Protein AF-A0A7W7K9R0-F1 (afdb_monomer)

Solvent-accessible surface area (backbone atoms only — not comparable to full-atom values): 17435 Å² total; per-residue (Å²): 141,88,86,81,88,84,86,86,89,85,79,92,81,89,81,87,86,89,85,85,85,87,91,75,95,70,84,78,70,80,79,71,82,72,74,70,72,74,70,55,55,67,60,41,43,61,71,28,71,73,33,41,71,48,38,36,52,35,26,52,54,46,36,50,56,47,31,63,76,71,42,55,74,66,33,31,50,34,40,52,53,21,49,50,55,52,41,56,63,68,22,45,100,80,39,52,64,55,45,46,36,57,42,28,60,33,48,36,55,40,40,52,54,48,40,37,44,61,72,58,70,62,83,71,82,72,64,72,71,59,92,66,83,74,53,72,48,45,49,52,18,43,58,44,44,44,68,78,28,96,43,88,64,34,64,63,55,54,54,24,47,54,59,63,67,56,66,79,59,70,67,64,55,74,74,54,87,70,68,98,66,54,67,85,57,67,50,60,69,55,49,59,71,67,69,54,54,44,69,62,33,54,52,52,44,66,73,53,53,42,66,51,42,43,32,54,75,44,33,68,69,50,93,70,52,74,68,56,40,45,40,51,43,53,32,52,19,32,52,22,50,59,36,79,54,43,49,68,53,52,61,43,44,38,22,38,52,71,25,88,83,48,6,70,60,39,49,48,47,27,53,52,41,32,72,43,93,52,91,45,8,65,29,15,45,53,47,47,53,46,54,49,20,62,75,72,72,40,88,97

Mean predicted aligned error: 17.53 Å

Structure (mmCIF, N/CA/C/O backbone):
data_AF-A0A7W7K9R0-F1
#
_entry.id   AF-A0A7W7K9R0-F1
#
loop_
_atom_site.group_PDB
_atom_site.id
_atom_site.type_symbol
_atom_site.label_atom_id
_atom_site.label_alt_id
_atom_site.label_comp_id
_atom_site.label_asym_id
_atom_site.label_entity_id
_atom_site.label_seq_id
_atom_site.pdbx_PDB_ins_code
_atom_site.Cartn_x
_atom_site.Cartn_y
_atom_site.Cartn_z
_atom_site.occupancy
_atom_site.B_iso_or_equiv
_atom_site.auth_seq_id
_atom_site.auth_comp_id
_atom_site.auth_asym_id
_atom_site.auth_atom_id
_atom_site.pdbx_PDB_model_num
ATOM 1 N N . MET A 1 1 ? -39.837 -12.116 -29.400 1.00 37.66 1 MET A N 1
ATOM 2 C CA . MET A 1 1 ? -40.206 -10.736 -29.015 1.00 37.66 1 MET A CA 1
ATOM 3 C C . MET A 1 1 ? -39.019 -9.825 -29.294 1.00 37.66 1 MET A C 1
ATOM 5 O O . MET A 1 1 ? -37.923 -10.128 -28.853 1.00 37.66 1 MET A O 1
ATOM 9 N N . ARG A 1 2 ? -39.221 -8.804 -30.137 1.00 36.25 2 ARG A N 1
ATOM 10 C CA . ARG A 1 2 ? -38.219 -7.841 -30.630 1.00 36.25 2 ARG A CA 1
ATOM 11 C C . ARG A 1 2 ? -38.465 -6.487 -29.960 1.00 36.25 2 ARG A C 1
ATOM 13 O O . ARG A 1 2 ? -39.608 -6.055 -30.005 1.00 36.25 2 ARG A O 1
ATOM 20 N N . LEU A 1 3 ? -37.425 -5.797 -29.491 1.00 35.81 3 LEU A N 1
ATOM 21 C CA . LEU A 1 3 ? -37.389 -4.344 -29.223 1.00 35.81 3 LEU A CA 1
ATOM 22 C C . LEU A 1 3 ? -35.926 -3.897 -29.433 1.00 35.81 3 LEU A C 1
ATOM 24 O O . LEU A 1 3 ? -35.047 -4.304 -28.688 1.00 35.81 3 LEU A O 1
ATOM 28 N N . ARG A 1 4 ? -35.560 -3.481 -30.652 1.00 42.03 4 ARG A N 1
ATOM 29 C CA . ARG A 1 4 ? -35.558 -2.115 -31.231 1.00 42.03 4 ARG A CA 1
ATOM 30 C C . ARG A 1 4 ? -34.371 -1.249 -30.7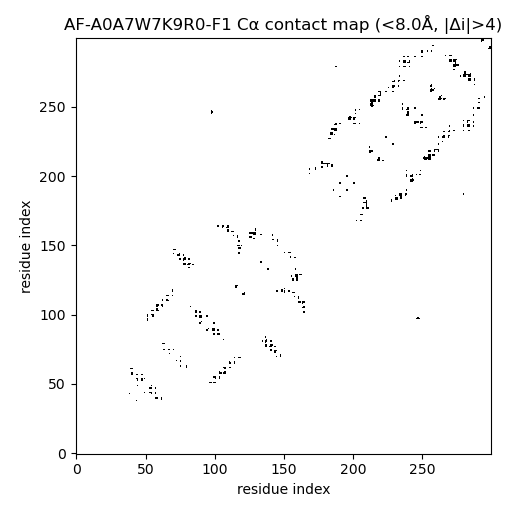78 1.00 42.03 4 ARG A C 1
ATOM 32 O O . ARG A 1 4 ? -34.353 -0.699 -29.688 1.00 42.03 4 ARG A O 1
ATOM 39 N N . ARG A 1 5 ? -33.420 -1.118 -31.713 1.00 50.00 5 ARG A N 1
ATOM 40 C CA . ARG A 1 5 ? -32.368 -0.097 -31.799 1.00 50.00 5 ARG A CA 1
ATOM 41 C C . ARG A 1 5 ? -33.001 1.283 -32.016 1.00 50.00 5 ARG A C 1
ATOM 43 O O . ARG A 1 5 ? -33.887 1.391 -32.863 1.00 50.00 5 ARG A O 1
ATOM 50 N N . TYR A 1 6 ? -32.486 2.311 -31.347 1.00 51.88 6 TYR A N 1
ATOM 51 C CA . TYR A 1 6 ? -32.643 3.704 -31.762 1.00 51.88 6 TYR A CA 1
ATOM 52 C C . TYR A 1 6 ? -31.269 4.267 -32.126 1.00 51.88 6 TYR A C 1
ATOM 54 O O . TYR A 1 6 ? -30.377 4.376 -31.291 1.00 51.88 6 TYR A O 1
ATOM 62 N N . VAL A 1 7 ? -31.123 4.558 -33.415 1.00 42.78 7 VAL A N 1
ATOM 63 C CA . VAL A 1 7 ? -30.092 5.408 -34.008 1.00 42.78 7 VAL A CA 1
ATOM 64 C C . VAL A 1 7 ? -30.739 6.781 -34.154 1.00 42.78 7 VAL A C 1
ATOM 66 O O . VAL A 1 7 ? -31.822 6.861 -34.731 1.00 42.78 7 VAL A O 1
ATOM 69 N N . SER A 1 8 ? -30.080 7.835 -33.681 1.00 50.19 8 SER A N 1
ATOM 70 C CA . SER A 1 8 ? -30.417 9.211 -34.049 1.00 50.19 8 SER A CA 1
ATOM 71 C C . SER A 1 8 ? -29.183 9.871 -34.651 1.00 50.19 8 SER A C 1
ATOM 73 O O . SER A 1 8 ? -28.233 10.209 -33.955 1.00 50.19 8 SER A O 1
ATOM 75 N N . LEU A 1 9 ? -29.230 9.998 -35.976 1.00 45.53 9 LEU A N 1
ATOM 76 C CA . LEU A 1 9 ? -28.433 10.891 -36.807 1.00 45.53 9 LEU A CA 1
ATOM 77 C C . LEU A 1 9 ? -29.278 12.144 -37.065 1.00 45.53 9 LEU A C 1
ATOM 79 O O . LEU A 1 9 ? -30.407 12.027 -37.534 1.00 45.53 9 LEU A O 1
ATOM 83 N N . LEU A 1 10 ? -28.720 13.316 -36.788 1.00 45.09 10 LEU A N 1
ATOM 84 C CA . LEU A 1 10 ? -29.145 14.649 -37.238 1.00 45.09 10 LEU A CA 1
ATOM 85 C C . LEU A 1 10 ? -27.927 15.544 -36.970 1.00 45.09 10 LEU A C 1
ATOM 87 O O . LEU A 1 10 ? -27.400 15.510 -35.868 1.00 45.09 10 LEU A O 1
ATOM 91 N N . GLY A 1 11 ? -27.363 16.329 -37.876 1.00 39.88 11 GLY A N 1
ATOM 92 C CA . GLY A 1 11 ? -27.728 16.759 -39.218 1.00 39.88 11 GLY A CA 1
ATOM 93 C C . GLY A 1 11 ? -26.924 18.046 -39.455 1.00 39.88 11 GLY A C 1
ATOM 94 O O . GLY A 1 11 ? -26.927 18.928 -38.603 1.00 39.88 11 GLY A O 1
ATOM 95 N N . LEU A 1 12 ? -26.173 18.110 -40.557 1.00 44.75 12 LEU A N 1
ATOM 96 C CA . LEU A 1 12 ? -25.363 19.259 -40.978 1.00 44.75 12 LEU A CA 1
ATOM 97 C C . LEU A 1 12 ? -26.193 20.544 -41.154 1.00 44.75 12 LEU A C 1
ATOM 99 O O . LEU A 1 12 ? -27.282 20.491 -41.721 1.00 44.75 12 LEU A O 1
ATOM 103 N N . ALA A 1 13 ? -25.590 21.699 -40.852 1.00 50.25 13 ALA A N 1
ATOM 104 C CA . ALA A 1 13 ? -25.874 22.954 -41.551 1.00 50.25 13 ALA A CA 1
ATOM 105 C C . ALA A 1 13 ? -24.621 23.853 -41.591 1.00 50.25 13 ALA A C 1
ATOM 107 O O . ALA A 1 13 ? -24.266 24.496 -40.607 1.00 50.25 13 ALA A O 1
ATOM 108 N N . LEU A 1 14 ? -23.956 23.884 -42.753 1.00 43.53 14 LEU A N 1
ATOM 109 C CA . LEU A 1 14 ? -23.092 24.987 -43.174 1.00 43.53 14 LEU A CA 1
ATOM 110 C C . LEU A 1 14 ? -23.983 26.128 -43.681 1.00 43.53 14 LEU A C 1
ATOM 112 O O . LEU A 1 14 ? -24.834 25.901 -44.540 1.00 43.53 14 LEU A O 1
ATOM 116 N N . ALA A 1 15 ? -23.713 27.355 -43.243 1.00 53.62 15 ALA A N 1
ATOM 117 C CA . ALA A 1 15 ? -24.097 28.564 -43.960 1.00 53.62 15 ALA A CA 1
ATOM 118 C C . ALA A 1 15 ? -22.900 29.520 -43.985 1.00 53.62 15 ALA A C 1
ATOM 120 O O . ALA A 1 15 ? -22.359 29.893 -42.946 1.00 53.62 15 ALA A O 1
ATOM 121 N N . ALA A 1 16 ? -22.481 29.873 -45.196 1.00 45.41 16 ALA A N 1
ATOM 122 C CA . ALA A 1 16 ? -21.496 30.899 -45.488 1.00 45.41 16 ALA A CA 1
ATOM 123 C C . ALA A 1 16 ? -22.217 32.209 -45.839 1.00 45.41 16 ALA A C 1
ATOM 125 O O . ALA A 1 16 ? -23.212 32.172 -46.557 1.00 45.41 16 ALA A O 1
ATOM 126 N N . CYS A 1 17 ? -21.680 33.351 -45.404 1.00 49.88 17 CYS A N 1
ATOM 127 C CA . CYS A 1 17 ? -21.749 34.619 -46.138 1.00 49.88 17 CYS A CA 1
ATOM 128 C C . CYS A 1 17 ? -20.728 35.600 -45.543 1.00 49.88 17 CYS A C 1
ATOM 130 O O . CYS A 1 17 ? -20.745 35.868 -44.345 1.00 49.88 17 CYS A O 1
ATOM 132 N N . GLY A 1 18 ? -19.802 36.077 -46.377 1.00 45.69 18 GLY A N 1
ATOM 133 C CA . GLY A 1 18 ? -18.724 36.989 -45.995 1.00 45.69 18 GLY A CA 1
ATOM 134 C C . GLY A 1 18 ? -19.063 38.472 -46.168 1.00 45.69 18 GLY A C 1
ATOM 135 O O . GLY A 1 18 ? -20.082 38.823 -46.759 1.00 45.69 18 GLY A O 1
ATOM 136 N N . GLY A 1 19 ? -18.142 39.328 -45.711 1.00 38.34 19 GLY A N 1
ATOM 137 C CA . GLY A 1 19 ? -18.058 40.735 -46.113 1.00 38.34 19 GLY A CA 1
ATOM 138 C C . GLY A 1 19 ? -17.337 41.649 -45.112 1.00 38.34 19 GLY A C 1
ATOM 139 O O . GLY A 1 19 ? -17.918 41.997 -44.095 1.00 38.34 19 GLY A O 1
ATOM 140 N N . GLY A 1 20 ? -16.122 42.105 -45.458 1.00 32.94 20 GLY A N 1
ATOM 141 C CA . GLY A 1 20 ? -15.586 43.417 -45.038 1.00 32.94 20 GLY A CA 1
ATOM 142 C C . GLY A 1 20 ? -14.539 43.468 -43.908 1.00 32.94 20 GLY A C 1
ATOM 143 O O . GLY A 1 20 ? -14.887 43.559 -42.739 1.00 32.94 20 GLY A O 1
ATOM 144 N N . SER A 1 21 ? -13.254 43.535 -44.279 1.00 43.47 21 SER A N 1
ATOM 145 C CA . SER A 1 21 ? -12.154 44.164 -43.501 1.00 43.47 21 SER A CA 1
ATOM 146 C C . SER A 1 21 ? -12.092 45.677 -43.827 1.00 43.47 21 SER A C 1
ATOM 148 O O . SER A 1 21 ? -12.695 46.038 -44.842 1.00 43.47 21 SER A O 1
ATOM 150 N N . PRO A 1 22 ? -11.352 46.572 -43.115 1.00 54.56 22 PRO A N 1
ATOM 151 C CA . PRO A 1 22 ? -10.198 46.309 -42.235 1.00 54.56 22 PRO A CA 1
ATOM 152 C C . PRO A 1 22 ? -10.119 47.147 -40.929 1.00 54.56 22 PRO A C 1
ATOM 154 O O . PRO A 1 22 ? -10.763 48.178 -40.777 1.00 54.56 22 PRO A O 1
ATOM 157 N N . GLY A 1 23 ? -9.193 46.765 -40.040 1.00 36.41 23 GLY A N 1
ATOM 158 C CA . GLY A 1 23 ? -8.501 47.729 -39.174 1.00 36.41 23 GLY A CA 1
ATOM 159 C C . GLY A 1 23 ? -8.729 47.585 -37.672 1.00 36.41 23 GLY A C 1
ATOM 160 O O . GLY A 1 23 ? -9.515 48.318 -37.091 1.00 36.41 23 GLY A O 1
ATOM 161 N N . ALA A 1 24 ? -7.944 46.719 -37.034 1.00 39.50 24 ALA A N 1
ATOM 162 C CA . ALA A 1 24 ? -7.348 46.989 -35.727 1.00 39.50 24 ALA A CA 1
ATOM 163 C C . ALA A 1 24 ? -6.258 45.943 -35.481 1.00 39.50 24 ALA A C 1
ATOM 165 O O . ALA A 1 24 ? -6.535 44.762 -35.280 1.00 39.50 24 ALA A O 1
ATOM 166 N N . THR A 1 25 ? -5.002 46.376 -35.523 1.00 42.47 25 THR A N 1
ATOM 167 C CA . THR A 1 25 ? -3.864 45.650 -34.959 1.00 42.47 25 THR A CA 1
ATOM 168 C C . THR A 1 25 ? -4.077 45.504 -33.454 1.00 42.47 25 THR A C 1
ATOM 170 O O . THR A 1 25 ? -3.681 46.370 -32.679 1.00 42.47 25 THR A O 1
ATOM 173 N N . ALA A 1 26 ? -4.728 44.419 -33.042 1.00 41.09 26 ALA A N 1
ATOM 174 C CA . ALA A 1 26 ? -4.624 43.910 -31.687 1.00 41.09 26 ALA A CA 1
ATOM 175 C C . ALA A 1 26 ? -3.458 42.921 -31.675 1.00 41.09 26 ALA A C 1
ATOM 177 O O . ALA A 1 26 ? -3.520 41.869 -32.310 1.00 41.09 26 ALA A O 1
ATOM 178 N N . SER A 1 27 ? -2.375 43.304 -30.999 1.00 42.12 27 SER A N 1
ATOM 179 C CA . SER A 1 27 ? -1.249 42.429 -30.686 1.00 42.12 27 SER A CA 1
ATOM 180 C C . SER A 1 27 ? -1.766 41.107 -30.121 1.00 42.12 27 SER A C 1
ATOM 182 O O . SER A 1 27 ? -2.242 41.052 -28.989 1.00 42.12 27 SER A O 1
ATOM 184 N N . GLN A 1 28 ? -1.660 40.040 -30.910 1.00 39.50 28 GLN A N 1
ATOM 185 C CA . GLN A 1 28 ? -1.725 38.682 -30.397 1.00 39.50 28 GLN A CA 1
ATOM 186 C C . GLN A 1 28 ? -0.475 38.475 -29.547 1.00 39.50 28 GLN A C 1
ATOM 188 O O . GLN A 1 28 ? 0.624 38.276 -30.061 1.00 39.50 28 GLN A O 1
ATOM 193 N N . ALA A 1 29 ? -0.642 38.572 -28.230 1.00 39.03 29 ALA A N 1
ATOM 194 C CA . ALA A 1 29 ? 0.271 37.907 -27.322 1.00 39.03 29 ALA A CA 1
ATOM 195 C C . ALA A 1 29 ? 0.201 36.403 -27.638 1.00 39.03 29 ALA A C 1
ATOM 197 O O . ALA A 1 29 ? -0.908 35.884 -27.804 1.00 39.03 29 ALA A O 1
ATOM 198 N N . PRO A 1 30 ? 1.335 35.694 -27.754 1.00 37.78 30 PRO A N 1
ATOM 199 C CA . PRO A 1 30 ? 1.293 34.248 -27.844 1.00 37.78 30 PRO A CA 1
ATOM 200 C C . PRO A 1 30 ? 0.649 33.740 -26.554 1.00 37.78 30 PRO A C 1
ATOM 202 O O . PRO A 1 30 ? 1.198 33.913 -25.465 1.00 37.78 30 PRO A O 1
ATOM 205 N N . VAL A 1 31 ? -0.534 33.136 -26.674 1.00 36.16 31 VAL A N 1
ATOM 206 C CA . VAL A 1 31 ? -1.006 32.197 -25.663 1.00 36.16 31 VAL A CA 1
ATOM 207 C C . VAL A 1 31 ? -0.029 31.042 -25.774 1.00 36.16 31 VAL A C 1
ATOM 209 O O . VAL A 1 31 ? -0.120 30.218 -26.678 1.00 36.16 31 VAL A O 1
ATOM 212 N N . ALA A 1 32 ? 1.001 31.084 -24.935 1.00 37.62 32 ALA A N 1
ATOM 213 C CA . ALA A 1 32 ? 1.790 29.912 -24.661 1.00 37.62 32 ALA A CA 1
ATOM 214 C C . ALA A 1 32 ? 0.789 28.855 -24.201 1.00 37.62 32 ALA A C 1
ATOM 216 O O . ALA A 1 32 ? 0.136 29.036 -23.169 1.00 37.62 32 ALA A O 1
ATOM 217 N N . ASP A 1 33 ? 0.653 27.792 -24.990 1.00 30.91 33 ASP A N 1
ATOM 218 C CA . ASP A 1 33 ? 0.249 26.495 -24.483 1.00 30.91 33 ASP A CA 1
ATOM 219 C C . ASP A 1 33 ? 1.211 26.185 -23.333 1.00 30.91 33 ASP A C 1
ATOM 221 O O . ASP A 1 33 ? 2.310 25.660 -23.514 1.00 30.91 33 ASP A O 1
ATOM 225 N N . GLN A 1 34 ? 0.840 26.609 -22.125 1.00 34.19 34 GLN A N 1
ATOM 226 C CA . GLN A 1 34 ? 1.347 25.994 -20.921 1.00 34.19 34 GLN A CA 1
ATOM 227 C C . GLN A 1 34 ? 0.722 24.612 -20.922 1.00 34.19 34 GLN A C 1
ATOM 229 O O . GLN A 1 34 ? -0.345 24.389 -20.354 1.00 34.19 34 GLN A O 1
ATOM 234 N N . GLU A 1 35 ? 1.396 23.706 -21.624 1.00 36.41 35 GLU A N 1
ATOM 235 C CA . GLU A 1 35 ? 1.367 22.284 -21.361 1.00 36.41 35 GLU A CA 1
ATOM 236 C C . GLU A 1 35 ? 1.639 22.154 -19.863 1.00 36.41 35 GLU A C 1
ATOM 238 O O . GLU A 1 35 ? 2.776 22.242 -19.396 1.00 36.41 35 GLU A O 1
ATOM 243 N N . GLN A 1 36 ? 0.553 22.144 -19.086 1.00 36.84 36 GLN A N 1
ATOM 244 C CA . GLN A 1 36 ? 0.585 21.988 -17.648 1.00 36.84 36 GLN A CA 1
ATOM 245 C C . GLN A 1 36 ? 1.254 20.648 -17.425 1.00 36.84 36 GLN A C 1
ATOM 247 O O . GLN A 1 36 ? 0.640 19.600 -17.628 1.00 36.84 36 GLN A O 1
ATOM 252 N N . ALA A 1 37 ? 2.544 20.706 -17.085 1.00 45.78 37 ALA A N 1
ATOM 253 C CA . ALA A 1 37 ? 3.312 19.547 -16.694 1.00 45.78 37 ALA A CA 1
ATOM 254 C C . ALA A 1 37 ? 2.462 18.818 -15.661 1.00 45.78 37 ALA A C 1
ATOM 256 O O . ALA A 1 37 ? 2.113 19.399 -14.628 1.00 45.78 37 ALA A O 1
ATOM 257 N N . ALA A 1 38 ? 2.040 17.600 -16.009 1.00 53.44 38 ALA A N 1
ATOM 258 C CA . ALA A 1 38 ? 1.209 16.796 -15.136 1.00 53.44 38 ALA A CA 1
ATOM 259 C C . ALA A 1 38 ? 1.849 16.810 -13.739 1.00 53.44 38 ALA A C 1
ATOM 261 O O . ALA A 1 38 ? 3.076 16.663 -13.650 1.00 53.44 38 ALA A O 1
ATOM 262 N N . PRO A 1 39 ? 1.068 17.069 -12.676 1.00 59.34 39 PRO A N 1
ATOM 263 C CA . PRO A 1 39 ? 1.620 17.163 -11.335 1.00 59.34 39 PRO A CA 1
ATOM 264 C C . PRO A 1 39 ? 2.437 15.906 -11.040 1.00 59.34 39 PRO A C 1
ATOM 266 O O . PRO A 1 39 ? 2.016 14.799 -11.380 1.00 59.34 39 PRO A O 1
ATOM 269 N N . ASP A 1 40 ? 3.611 16.088 -10.427 1.00 85.06 40 ASP A N 1
ATOM 270 C CA . ASP A 1 40 ? 4.419 14.964 -9.961 1.00 85.06 40 ASP A CA 1
ATOM 271 C C . ASP A 1 40 ? 3.534 14.052 -9.107 1.00 85.06 40 ASP A C 1
ATOM 273 O O . ASP A 1 40 ? 2.748 14.515 -8.276 1.00 85.06 40 ASP A O 1
ATOM 277 N N . TYR A 1 41 ? 3.647 12.748 -9.329 1.00 86.06 41 TYR A N 1
ATOM 278 C CA . TYR A 1 41 ? 2.856 11.737 -8.646 1.00 86.06 41 TYR A CA 1
ATOM 279 C C . TYR A 1 41 ? 2.897 11.900 -7.119 1.00 86.06 41 TYR A C 1
ATOM 281 O O . TYR A 1 41 ? 1.872 11.709 -6.470 1.00 86.06 41 TYR A O 1
ATOM 289 N N . ALA A 1 42 ? 4.032 12.327 -6.547 1.00 80.25 42 ALA A N 1
ATOM 290 C CA . ALA A 1 42 ? 4.131 12.636 -5.119 1.00 80.25 42 ALA A CA 1
ATOM 291 C C . ALA A 1 42 ? 3.159 13.754 -4.697 1.00 80.25 42 ALA A C 1
ATOM 293 O O . ALA A 1 42 ? 2.383 13.569 -3.766 1.00 80.25 42 ALA A O 1
ATOM 294 N N . ALA A 1 43 ? 3.120 14.862 -5.440 1.00 85.38 43 ALA A N 1
ATOM 295 C CA . ALA A 1 43 ? 2.206 15.970 -5.173 1.00 85.38 43 ALA A CA 1
ATOM 296 C C . ALA A 1 43 ? 0.733 15.577 -5.386 1.00 85.38 43 ALA A C 1
ATOM 298 O O . ALA A 1 43 ? -0.128 15.978 -4.605 1.00 85.38 43 ALA A O 1
ATOM 299 N N . CYS A 1 44 ? 0.439 14.769 -6.412 1.00 89.94 44 CYS A N 1
ATOM 300 C CA . CYS A 1 44 ? -0.909 14.238 -6.642 1.00 89.94 44 CYS A CA 1
ATOM 301 C C . CYS A 1 44 ? -1.360 13.354 -5.472 1.00 89.94 44 CYS A C 1
ATOM 303 O O . CYS A 1 44 ? -2.459 13.519 -4.945 1.00 89.94 44 CYS A O 1
ATOM 305 N N . ARG A 1 45 ? -0.485 12.451 -5.021 1.00 85.38 45 ARG A N 1
ATOM 306 C CA . ARG A 1 45 ? -0.741 11.549 -3.898 1.00 85.38 45 ARG A CA 1
ATOM 307 C C . ARG A 1 45 ? -0.938 12.309 -2.585 1.00 85.38 45 ARG A C 1
ATOM 309 O O . ARG A 1 45 ? -1.855 11.982 -1.838 1.00 85.38 45 ARG A O 1
ATOM 316 N N . ASP A 1 46 ? -0.129 13.333 -2.324 1.00 79.25 46 ASP A N 1
ATOM 317 C CA . ASP A 1 46 ? -0.265 14.168 -1.127 1.00 79.25 46 ASP A CA 1
ATOM 318 C C . ASP A 1 46 ? -1.599 14.937 -1.144 1.00 79.25 46 ASP A C 1
ATOM 320 O O . ASP A 1 46 ? -2.303 14.991 -0.134 1.00 79.25 46 ASP A O 1
ATOM 324 N N . ALA A 1 47 ? -2.001 15.460 -2.308 1.00 79.94 47 ALA A N 1
ATOM 325 C CA . ALA A 1 47 ? -3.292 16.123 -2.495 1.00 79.94 47 ALA A CA 1
ATOM 326 C C . ALA A 1 47 ? -4.491 15.162 -2.393 1.00 79.94 47 ALA A C 1
ATOM 328 O O . ALA A 1 47 ? -5.570 15.579 -1.975 1.00 79.94 47 ALA A O 1
ATOM 329 N N . ALA A 1 48 ? -4.311 13.882 -2.738 1.00 79.00 48 ALA A N 1
ATOM 330 C CA . ALA A 1 48 ? -5.344 12.855 -2.611 1.00 79.00 48 ALA A CA 1
ATOM 331 C C . ALA A 1 48 ? -5.715 12.551 -1.148 1.00 79.00 48 ALA A C 1
ATOM 333 O O . ALA A 1 48 ? -6.767 11.968 -0.903 1.00 79.00 48 ALA A O 1
ATOM 334 N N . GLY A 1 49 ? -4.879 12.933 -0.172 1.00 72.75 49 GLY A N 1
ATOM 335 C CA . GLY A 1 49 ? -5.253 12.964 1.247 1.00 72.75 49 GLY A CA 1
ATOM 336 C C . GLY A 1 49 ? -5.659 11.618 1.861 1.00 72.75 49 GLY A C 1
ATOM 337 O O . GLY A 1 49 ? -6.333 11.605 2.887 1.00 72.75 49 GLY A O 1
ATOM 338 N N . GLY A 1 50 ? -5.273 10.496 1.249 1.00 69.75 50 GLY A N 1
ATOM 339 C CA . GLY A 1 50 ? -5.667 9.152 1.688 1.00 69.75 50 GLY A CA 1
ATOM 340 C C . GLY A 1 50 ? -6.896 8.577 0.985 1.00 69.75 50 GLY A C 1
ATOM 341 O O . GLY A 1 50 ? -7.188 7.405 1.191 1.00 69.75 50 GLY A O 1
ATOM 342 N N . THR A 1 51 ? -7.595 9.346 0.142 1.00 78.50 51 THR A N 1
ATOM 343 C CA . THR A 1 51 ? -8.792 8.867 -0.561 1.00 78.50 51 THR A CA 1
ATOM 344 C C . THR A 1 51 ? -8.418 7.832 -1.633 1.00 78.50 51 THR A C 1
ATOM 346 O O . THR A 1 51 ? -7.739 8.187 -2.605 1.00 78.50 51 THR A O 1
ATOM 349 N N . PRO A 1 52 ? -8.892 6.573 -1.540 1.00 78.00 52 PRO A N 1
ATOM 350 C CA . PRO A 1 52 ? -8.417 5.498 -2.412 1.00 78.00 52 PRO A CA 1
ATOM 351 C C . PRO A 1 52 ? -8.647 5.730 -3.907 1.00 78.00 52 PRO A C 1
ATOM 353 O O . PRO A 1 52 ? -7.746 5.526 -4.717 1.00 78.00 52 PRO A O 1
ATOM 356 N N . SER A 1 53 ? -9.828 6.219 -4.286 1.00 82.25 53 SER A N 1
ATOM 357 C CA . SER A 1 53 ? -10.157 6.507 -5.688 1.00 82.25 53 SER A CA 1
ATOM 358 C C . SER A 1 53 ? -9.282 7.614 -6.285 1.00 82.25 53 SER A C 1
ATOM 360 O O . SER A 1 53 ? -8.881 7.522 -7.444 1.00 82.25 53 SER A O 1
ATOM 362 N N . ALA A 1 54 ? -8.937 8.632 -5.492 1.00 82.19 54 ALA A N 1
ATOM 363 C CA . ALA A 1 54 ? -8.037 9.701 -5.914 1.00 82.19 54 ALA A CA 1
ATOM 364 C C . ALA A 1 54 ? -6.590 9.199 -6.048 1.00 82.19 54 ALA A C 1
ATOM 366 O O . ALA A 1 54 ? -5.909 9.546 -7.010 1.00 82.19 54 ALA A O 1
ATOM 367 N N . MET A 1 55 ? -6.135 8.331 -5.139 1.00 83.94 55 MET A N 1
ATOM 368 C CA . MET A 1 55 ? -4.810 7.707 -5.222 1.00 83.94 55 MET A CA 1
ATOM 369 C C . MET A 1 55 ? -4.664 6.806 -6.453 1.00 83.94 55 MET A C 1
ATOM 371 O O . MET A 1 55 ? -3.655 6.893 -7.154 1.00 83.94 55 MET A O 1
ATOM 375 N N . ILE A 1 56 ? -5.682 5.995 -6.758 1.00 88.75 56 ILE A N 1
ATOM 376 C CA . ILE A 1 56 ? -5.713 5.163 -7.970 1.00 88.75 56 ILE A CA 1
ATOM 377 C C . ILE A 1 56 ? -5.672 6.052 -9.220 1.00 88.75 56 ILE A C 1
ATOM 379 O O . ILE A 1 56 ? -4.848 5.822 -10.099 1.00 88.75 56 ILE A O 1
ATOM 383 N N . ALA A 1 57 ? -6.452 7.138 -9.260 1.00 92.12 57 ALA A N 1
ATOM 384 C CA . ALA A 1 57 ? -6.422 8.081 -10.379 1.00 92.12 57 ALA A CA 1
ATOM 385 C C . ALA A 1 57 ? -5.044 8.752 -10.564 1.00 92.12 57 ALA A C 1
ATOM 387 O O . ALA A 1 57 ? -4.577 8.904 -11.695 1.00 92.12 57 ALA A O 1
ATOM 388 N N . CYS A 1 58 ? -4.364 9.121 -9.471 1.00 92.94 58 CYS A N 1
ATOM 389 C CA . CYS A 1 58 ? -2.992 9.635 -9.523 1.00 92.94 58 CYS A CA 1
ATOM 390 C C . CYS A 1 58 ? -2.011 8.600 -10.092 1.00 92.94 58 CYS A C 1
ATOM 392 O O . CYS A 1 58 ? -1.139 8.945 -10.892 1.00 92.94 58 CYS A O 1
ATOM 394 N N . ALA A 1 59 ? -2.145 7.336 -9.685 1.00 94.25 59 ALA A N 1
ATOM 395 C CA . ALA A 1 59 ? -1.310 6.252 -10.184 1.00 94.25 59 ALA A CA 1
ATOM 396 C C . ALA A 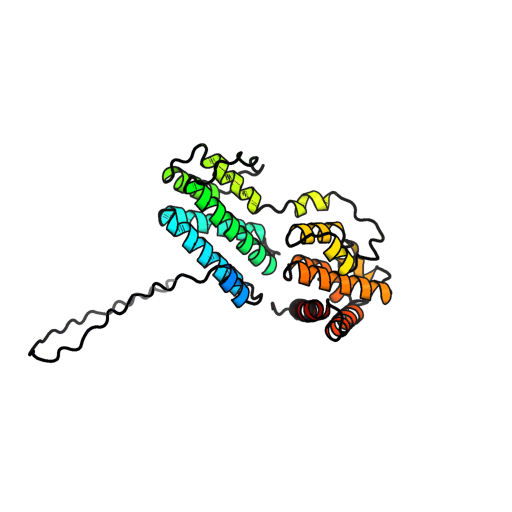1 59 ? -1.546 5.993 -11.678 1.00 94.25 59 ALA A C 1
ATOM 398 O O . ALA A 1 59 ? -0.580 5.910 -12.434 1.00 94.25 59 ALA A O 1
ATOM 399 N N . ASP A 1 60 ? -2.803 5.941 -12.117 1.00 94.62 60 ASP A N 1
ATOM 400 C CA . ASP A 1 60 ? -3.170 5.733 -13.520 1.00 94.62 60 ASP A CA 1
ATOM 401 C C . ASP A 1 60 ? -2.626 6.847 -14.421 1.00 94.62 60 ASP A C 1
ATOM 403 O O . ASP A 1 60 ? -2.053 6.573 -15.480 1.00 94.62 60 ASP A O 1
ATOM 407 N N . ALA A 1 61 ? -2.739 8.105 -13.979 1.00 94.50 61 ALA A N 1
ATOM 408 C CA . ALA A 1 61 ? -2.189 9.254 -14.692 1.00 94.50 61 ALA A CA 1
ATOM 409 C C . ALA A 1 61 ? -0.661 9.160 -14.835 1.00 94.50 61 ALA A C 1
ATOM 411 O O . ALA A 1 61 ? -0.121 9.384 -15.921 1.00 94.50 61 ALA A O 1
ATOM 412 N N . GLU A 1 62 ? 0.043 8.777 -13.767 1.00 94.81 62 GLU A N 1
ATOM 413 C CA . GLU A 1 62 ? 1.496 8.608 -13.796 1.00 94.81 62 GLU A CA 1
ATOM 414 C C . GLU A 1 62 ? 1.924 7.423 -14.674 1.00 94.81 62 GLU A C 1
ATOM 416 O O . GLU A 1 62 ? 2.866 7.544 -15.457 1.00 94.81 62 GLU A O 1
ATOM 421 N N . ILE A 1 63 ? 1.220 6.290 -14.603 1.00 95.62 63 ILE A N 1
ATOM 422 C CA . ILE A 1 63 ? 1.472 5.119 -15.454 1.00 95.62 63 ILE A CA 1
ATOM 423 C C . ILE A 1 63 ? 1.284 5.484 -16.929 1.00 95.62 63 ILE A C 1
ATOM 425 O O . ILE A 1 63 ? 2.126 5.133 -17.758 1.00 95.62 63 ILE A O 1
ATOM 429 N N . ALA A 1 64 ? 0.212 6.211 -17.263 1.00 93.25 64 ALA A N 1
ATOM 430 C CA . ALA A 1 64 ? -0.044 6.687 -18.618 1.00 93.25 64 ALA A CA 1
ATOM 431 C C . ALA A 1 64 ? 1.064 7.630 -19.109 1.00 93.25 64 ALA A C 1
ATOM 433 O O . ALA A 1 64 ? 1.588 7.433 -20.206 1.00 93.25 64 ALA A O 1
ATOM 434 N N . ARG A 1 65 ? 1.464 8.605 -18.283 1.00 93.94 65 ARG A N 1
ATOM 435 C CA . ARG A 1 65 ? 2.526 9.573 -18.594 1.00 93.94 65 ARG A CA 1
ATOM 436 C C . ARG A 1 65 ? 3.882 8.901 -18.815 1.00 93.94 65 ARG A C 1
ATOM 438 O O . ARG A 1 65 ? 4.610 9.256 -19.736 1.00 93.94 65 ARG A O 1
ATOM 445 N N . VAL A 1 66 ? 4.240 7.940 -17.964 1.00 92.25 66 VAL A N 1
ATOM 446 C CA . VAL A 1 66 ? 5.503 7.197 -18.076 1.00 92.25 66 VAL A CA 1
ATOM 447 C C . VAL A 1 66 ? 5.490 6.273 -19.296 1.00 92.25 66 VAL A C 1
ATOM 449 O O . VAL A 1 66 ? 6.498 6.173 -19.991 1.00 92.25 66 VAL A O 1
ATOM 452 N N . GLY A 1 67 ? 4.360 5.615 -19.576 1.00 89.38 67 GLY A N 1
ATOM 453 C CA . GLY A 1 67 ? 4.213 4.724 -20.727 1.00 89.38 67 GLY A CA 1
ATOM 454 C C . GLY A 1 67 ? 4.290 5.456 -22.067 1.00 89.38 67 GLY A C 1
ATOM 455 O O . GLY A 1 67 ? 5.020 5.023 -22.955 1.00 89.38 67 GLY A O 1
ATOM 456 N N . SER A 1 68 ? 3.600 6.593 -22.206 1.00 88.31 68 SER A N 1
ATOM 457 C CA . SER A 1 68 ? 3.574 7.368 -23.457 1.00 88.31 68 SER A CA 1
ATOM 458 C C . SER A 1 68 ? 4.920 7.994 -23.827 1.00 88.31 68 SER A C 1
ATOM 460 O O . SER A 1 68 ? 5.160 8.283 -24.996 1.00 88.31 68 SER A O 1
ATOM 462 N N . ALA A 1 69 ? 5.813 8.183 -22.852 1.00 88.12 69 ALA A N 1
ATOM 463 C CA . ALA A 1 69 ? 7.163 8.685 -23.090 1.00 88.12 69 ALA A CA 1
ATOM 464 C C . ALA A 1 69 ? 8.104 7.640 -23.718 1.00 88.12 69 ALA A C 1
ATOM 466 O O . ALA A 1 69 ? 9.189 8.002 -24.175 1.00 88.12 69 ALA A O 1
ATOM 467 N N . VAL A 1 70 ? 7.730 6.356 -23.702 1.00 88.81 70 VAL A N 1
ATOM 468 C CA . VAL A 1 70 ? 8.620 5.249 -24.082 1.00 88.81 70 VAL A CA 1
ATOM 469 C C . VAL A 1 70 ? 8.030 4.371 -25.178 1.00 88.81 70 VAL A C 1
ATOM 471 O O . VAL A 1 70 ? 8.762 3.959 -26.069 1.00 88.81 70 VAL A O 1
ATOM 474 N N . ASP A 1 71 ? 6.734 4.082 -25.149 1.00 92.19 71 ASP A N 1
ATOM 475 C CA . ASP A 1 71 ? 6.111 3.121 -26.061 1.00 92.19 71 ASP A CA 1
ATOM 476 C C . ASP A 1 71 ? 5.200 3.750 -27.104 1.00 92.19 71 ASP A C 1
ATOM 478 O O . ASP A 1 71 ? 4.700 4.867 -26.953 1.00 92.19 71 ASP A O 1
ATOM 482 N N . SER A 1 72 ? 4.879 2.955 -28.127 1.00 95.31 72 SER A N 1
ATOM 483 C CA . SER A 1 72 ? 3.700 3.210 -28.940 1.00 95.31 72 SER A CA 1
ATOM 484 C C . SER A 1 72 ? 2.409 3.191 -28.097 1.00 95.31 72 SER A C 1
ATOM 486 O O . SER A 1 72 ? 2.334 2.526 -27.054 1.00 95.31 72 SER A O 1
ATOM 488 N N . PRO A 1 73 ? 1.330 3.846 -28.569 1.00 95.44 73 PRO A N 1
ATOM 489 C CA . PRO A 1 73 ? 0.026 3.777 -27.911 1.00 95.44 73 PRO A CA 1
ATOM 490 C C . PRO A 1 73 ? -0.494 2.342 -27.720 1.00 95.44 73 PRO A C 1
ATOM 492 O O . PRO A 1 73 ? -1.173 2.063 -26.733 1.00 95.44 73 PRO A O 1
ATOM 495 N N . GLU A 1 74 ? -0.172 1.420 -28.635 1.00 96.06 74 GLU A N 1
ATOM 496 C CA . GLU A 1 74 ? -0.596 0.018 -28.537 1.00 96.06 74 GLU A CA 1
ATOM 497 C C . GLU A 1 74 ? 0.127 -0.712 -27.398 1.00 96.06 74 GLU A C 1
ATOM 499 O O . GLU A 1 74 ? -0.514 -1.378 -26.578 1.00 96.06 74 GLU A O 1
ATOM 504 N N . ALA A 1 75 ? 1.452 -0.572 -27.317 1.00 95.31 75 ALA A N 1
ATOM 505 C CA . ALA A 1 75 ? 2.252 -1.187 -26.264 1.00 95.31 75 ALA A CA 1
ATOM 506 C C . ALA A 1 75 ? 1.919 -0.601 -24.877 1.00 95.31 75 ALA A C 1
ATOM 508 O O . ALA A 1 75 ? 1.771 -1.364 -23.915 1.00 95.31 75 ALA A O 1
ATOM 509 N N . ALA A 1 76 ? 1.690 0.715 -24.783 1.00 94.88 76 ALA A N 1
ATOM 510 C CA . ALA A 1 76 ? 1.243 1.374 -23.555 1.00 94.88 76 ALA A CA 1
ATOM 511 C C . ALA A 1 76 ? -0.136 0.868 -23.087 1.00 94.88 76 ALA A C 1
ATOM 513 O O . ALA A 1 76 ? -0.304 0.514 -21.917 1.00 94.88 76 ALA A O 1
ATOM 514 N N . ALA A 1 77 ? -1.109 0.748 -23.998 1.00 95.31 77 ALA A N 1
ATOM 515 C CA . ALA A 1 77 ? -2.436 0.221 -23.677 1.00 95.31 77 ALA A CA 1
ATOM 516 C C . ALA A 1 77 ? -2.387 -1.254 -23.242 1.00 95.31 77 ALA A C 1
ATOM 518 O O . ALA A 1 77 ? -3.068 -1.657 -22.297 1.00 95.31 77 ALA A O 1
ATOM 519 N N . ALA A 1 78 ? -1.552 -2.072 -23.891 1.00 96.50 78 ALA A N 1
ATOM 520 C CA . ALA A 1 78 ? -1.357 -3.464 -23.491 1.00 96.50 78 ALA A CA 1
ATOM 521 C C . ALA A 1 78 ? -0.735 -3.584 -22.092 1.00 96.50 78 ALA A C 1
ATOM 523 O O . ALA A 1 78 ? -1.097 -4.485 -21.336 1.00 96.50 78 ALA A O 1
ATOM 524 N N . PHE A 1 79 ? 0.179 -2.678 -21.735 1.00 96.69 79 PHE A N 1
ATOM 525 C CA . PHE A 1 79 ? 0.767 -2.616 -20.400 1.00 96.69 79 PHE A CA 1
ATOM 526 C C . PHE A 1 79 ? -0.251 -2.212 -19.329 1.00 96.69 79 PHE A C 1
ATOM 528 O O . PHE A 1 79 ? -0.357 -2.896 -18.311 1.00 96.69 79 PHE A O 1
ATOM 535 N N . GLN A 1 80 ? -1.063 -1.185 -19.583 1.00 95.44 80 GLN A N 1
ATOM 536 C CA . GLN A 1 80 ? -2.163 -0.806 -18.691 1.00 95.44 80 GLN A CA 1
ATOM 537 C C . GLN A 1 80 ? -3.156 -1.957 -18.480 1.00 95.44 80 GLN A C 1
ATOM 539 O O . GLN A 1 80 ? -3.498 -2.277 -17.345 1.00 95.44 80 GLN A O 1
ATOM 544 N N . ALA A 1 81 ? -3.556 -2.649 -19.551 1.00 94.94 81 ALA A N 1
ATOM 545 C CA . ALA A 1 81 ? -4.445 -3.806 -19.451 1.00 94.94 81 ALA A CA 1
ATOM 546 C C . ALA A 1 81 ? -3.830 -4.959 -18.634 1.00 94.94 81 ALA A C 1
ATOM 548 O O . ALA A 1 81 ? -4.539 -5.650 -17.902 1.00 94.94 81 ALA A O 1
ATOM 549 N N . ALA A 1 82 ? -2.514 -5.170 -18.741 1.00 95.44 82 ALA A N 1
ATOM 550 C CA . ALA A 1 82 ? -1.812 -6.157 -17.929 1.00 95.44 82 ALA A CA 1
ATOM 551 C C . ALA A 1 82 ? -1.802 -5.770 -16.442 1.00 95.44 82 ALA A C 1
ATOM 553 O O . ALA A 1 82 ? -2.064 -6.625 -15.599 1.00 95.44 82 ALA A O 1
ATOM 554 N N . LEU A 1 83 ? -1.547 -4.496 -16.124 1.00 94.94 83 LEU A N 1
ATOM 555 C CA . LEU A 1 83 ? -1.607 -3.990 -14.753 1.00 94.94 83 LEU A CA 1
ATOM 556 C C . LEU A 1 83 ? -3.012 -4.100 -14.162 1.00 94.94 83 LEU A C 1
ATOM 558 O O . LEU A 1 83 ? -3.131 -4.547 -13.029 1.00 94.94 83 LEU A O 1
ATOM 562 N N . GLN A 1 84 ? -4.061 -3.788 -14.928 1.00 92.31 84 GLN A N 1
ATOM 563 C CA . GLN A 1 84 ? -5.443 -3.939 -14.466 1.00 92.31 84 GLN A CA 1
ATOM 564 C C . GLN A 1 84 ? -5.732 -5.382 -14.040 1.00 92.31 84 GLN A C 1
ATOM 566 O O . GLN A 1 84 ? -6.182 -5.618 -12.927 1.00 92.31 84 GLN A O 1
ATOM 571 N N . GLN A 1 85 ? -5.398 -6.364 -14.883 1.00 90.81 85 GLN A N 1
ATOM 572 C CA . GLN A 1 85 ? -5.643 -7.775 -14.563 1.00 90.81 85 GLN A CA 1
ATOM 573 C C . GLN A 1 85 ? -4.824 -8.266 -13.366 1.00 90.81 85 GLN A C 1
ATOM 575 O O . GLN A 1 85 ? -5.312 -9.062 -12.566 1.00 90.81 85 GLN A O 1
ATOM 580 N N . LEU A 1 86 ? -3.579 -7.801 -13.238 1.00 90.25 86 LEU A N 1
ATOM 581 C CA . LEU A 1 86 ? -2.749 -8.102 -12.074 1.00 90.25 86 LEU A CA 1
ATOM 582 C C . LEU A 1 86 ? -3.313 -7.451 -10.805 1.00 90.25 86 LEU A C 1
ATOM 584 O O . LEU A 1 86 ? -3.271 -8.075 -9.751 1.00 90.25 86 LEU A O 1
ATOM 588 N N . GLY A 1 87 ? -3.871 -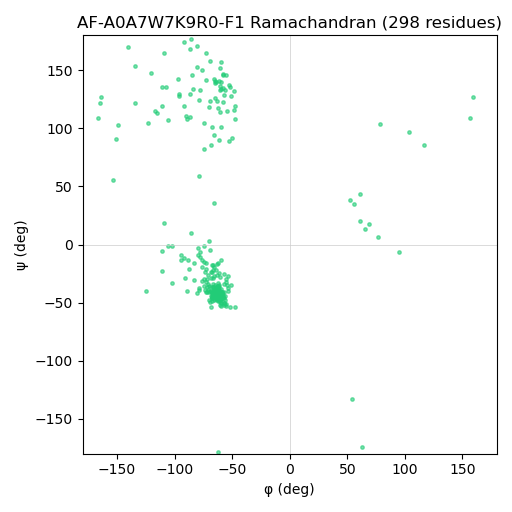6.245 -10.908 1.00 87.50 87 GLY A N 1
ATOM 589 C CA . GLY A 1 87 ? -4.516 -5.531 -9.808 1.00 87.50 87 GLY A CA 1
ATOM 590 C C . GLY A 1 87 ? -5.804 -6.203 -9.353 1.00 87.50 87 GLY A C 1
ATOM 591 O O . GLY A 1 87 ? -5.980 -6.434 -8.159 1.00 87.50 87 GLY A O 1
ATOM 592 N N . ASP A 1 88 ? -6.651 -6.610 -10.300 1.00 84.06 88 ASP A N 1
ATOM 593 C CA . ASP A 1 88 ? -7.875 -7.368 -10.031 1.00 84.06 88 ASP A CA 1
ATOM 594 C C . ASP A 1 88 ? -7.548 -8.694 -9.316 1.00 84.06 88 ASP A C 1
ATOM 596 O O . ASP A 1 88 ? -8.202 -9.067 -8.341 1.00 84.06 88 ASP A O 1
ATOM 600 N N . ALA A 1 89 ? -6.489 -9.389 -9.753 1.00 81.62 89 ALA A N 1
ATOM 601 C CA . ALA A 1 89 ? -6.008 -10.611 -9.107 1.00 81.62 89 ALA A CA 1
ATOM 602 C C . ALA A 1 89 ? -5.369 -10.352 -7.730 1.00 81.62 89 ALA A C 1
ATOM 604 O O . ALA A 1 89 ? -5.518 -11.174 -6.825 1.00 81.62 89 ALA A O 1
ATOM 605 N N . TYR A 1 90 ? -4.664 -9.228 -7.567 1.00 77.38 90 TYR A N 1
ATOM 606 C CA . TYR A 1 90 ? -4.021 -8.830 -6.313 1.00 77.38 90 TYR A CA 1
ATOM 607 C C . TYR A 1 90 ? -5.046 -8.485 -5.230 1.00 77.38 90 TYR A C 1
ATOM 609 O O . TYR A 1 90 ? -4.890 -8.911 -4.086 1.00 77.38 90 TYR A O 1
ATOM 617 N N . ALA A 1 91 ? -6.096 -7.741 -5.585 1.00 70.44 91 ALA A N 1
ATOM 618 C CA . ALA A 1 91 ? -7.199 -7.458 -4.678 1.00 70.44 91 ALA A CA 1
ATOM 619 C C . ALA A 1 91 ? -7.989 -8.744 -4.376 1.00 70.44 91 ALA A C 1
ATOM 621 O O . ALA A 1 91 ? -8.254 -9.060 -3.219 1.00 70.44 91 ALA A O 1
ATOM 622 N N . GLY A 1 92 ? -8.312 -9.549 -5.390 1.00 63.28 92 GLY A N 1
ATOM 623 C CA . GLY A 1 92 ? -9.202 -10.692 -5.200 1.00 63.28 92 GLY A CA 1
ATOM 624 C C . GLY A 1 92 ? -10.611 -10.262 -4.748 1.00 63.28 92 GLY A C 1
ATOM 625 O O . GLY A 1 92 ? -10.920 -9.072 -4.708 1.00 63.28 92 GLY A O 1
ATOM 626 N N . PRO A 1 93 ? -11.500 -11.215 -4.417 1.00 51.72 93 PRO A N 1
ATOM 627 C CA . PRO A 1 93 ? -12.883 -10.903 -4.043 1.00 51.72 93 PRO A CA 1
ATOM 628 C C . PRO A 1 93 ? -13.006 -10.150 -2.708 1.00 51.72 93 PRO A C 1
ATOM 630 O O . PRO A 1 93 ? -13.989 -9.441 -2.509 1.00 51.72 93 PRO A O 1
ATOM 633 N N . ASP A 1 94 ? -12.004 -10.277 -1.832 1.00 49.25 94 ASP A N 1
ATOM 634 C CA . ASP A 1 94 ? -12.023 -9.728 -0.470 1.00 49.25 94 ASP A CA 1
ATOM 635 C C . ASP A 1 94 ? -11.042 -8.556 -0.267 1.00 49.25 94 ASP A C 1
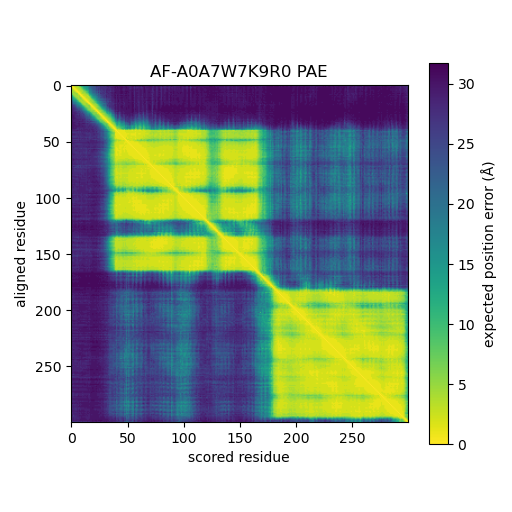ATOM 637 O O . ASP A 1 94 ? -11.011 -7.953 0.806 1.00 49.25 94 ASP A O 1
ATOM 641 N N . GLY A 1 95 ? -10.209 -8.224 -1.260 1.00 53.84 95 GLY A N 1
ATOM 642 C CA . GLY A 1 95 ? -9.251 -7.122 -1.157 1.00 53.84 95 GLY A CA 1
ATOM 643 C C . GLY A 1 95 ? -9.960 -5.788 -1.276 1.00 53.84 95 GLY A C 1
ATOM 644 O O . GLY A 1 95 ? -10.357 -5.373 -2.364 1.00 53.84 95 GLY A O 1
ATOM 645 N N . GLY A 1 96 ? -10.119 -5.116 -0.140 1.00 69.00 96 GLY A N 1
ATOM 646 C CA . GLY A 1 96 ? -10.711 -3.787 -0.073 1.00 69.00 96 GLY A CA 1
ATOM 647 C C . GLY A 1 96 ? -9.914 -2.724 -0.842 1.00 69.00 96 GLY A C 1
ATOM 648 O O . GLY A 1 96 ? -8.864 -2.974 -1.437 1.00 69.00 96 GLY A O 1
ATOM 649 N N . GLN A 1 97 ? -10.400 -1.484 -0.782 1.00 71.19 97 GLN A N 1
ATOM 650 C CA . GLN A 1 97 ? -9.800 -0.322 -1.459 1.00 71.19 97 GLN A CA 1
ATOM 651 C C . GLN A 1 97 ? -8.319 -0.106 -1.091 1.00 71.19 97 GLN A C 1
ATOM 653 O O . GLN A 1 97 ? -7.518 0.336 -1.907 1.00 71.19 97 GLN A O 1
ATOM 658 N N . ALA A 1 98 ? -7.940 -0.505 0.117 1.00 64.12 98 ALA A N 1
ATOM 659 C CA . ALA A 1 98 ? -6.573 -0.587 0.603 1.00 64.12 98 ALA A CA 1
ATOM 660 C C . ALA A 1 98 ? -5.617 -1.378 -0.305 1.00 64.12 98 ALA A C 1
ATOM 662 O O . ALA A 1 98 ? -4.577 -0.870 -0.727 1.00 64.12 98 ALA A O 1
ATOM 663 N N . ALA A 1 99 ? -5.986 -2.619 -0.633 1.00 67.69 99 ALA A N 1
ATOM 664 C CA . ALA A 1 99 ? -5.191 -3.484 -1.494 1.00 67.69 99 ALA A CA 1
ATOM 665 C C . ALA A 1 99 ? -5.040 -2.871 -2.893 1.00 67.69 99 ALA A C 1
ATOM 667 O O . ALA A 1 99 ? -3.968 -2.957 -3.494 1.00 67.69 99 ALA A O 1
ATOM 668 N N . GLN A 1 100 ? -6.084 -2.192 -3.376 1.00 76.94 100 GLN A N 1
ATOM 669 C CA . GLN A 1 100 ? -6.071 -1.485 -4.655 1.00 76.94 100 GLN A CA 1
ATOM 670 C C . GLN A 1 100 ? -5.101 -0.294 -4.638 1.00 76.94 100 GLN A C 1
ATOM 672 O O . GLN A 1 100 ? -4.317 -0.145 -5.571 1.00 76.94 100 GLN A O 1
ATOM 677 N N . VAL A 1 101 ? -5.067 0.497 -3.559 1.00 79.00 101 VAL A N 1
ATOM 678 C CA . VAL A 1 101 ? -4.096 1.596 -3.384 1.00 79.00 101 VAL A CA 1
ATOM 679 C C . VAL A 1 101 ? -2.666 1.066 -3.287 1.00 79.00 101 VAL A C 1
ATOM 681 O O . VAL A 1 101 ? -1.775 1.546 -3.985 1.00 79.00 101 VAL A O 1
ATOM 684 N N . THR A 1 102 ? -2.427 0.027 -2.479 1.00 79.94 102 THR A N 1
ATOM 685 C CA . THR A 1 102 ? -1.097 -0.598 -2.383 1.00 79.94 102 THR A CA 1
ATOM 686 C C . THR A 1 102 ? -0.625 -1.128 -3.736 1.00 79.94 102 THR A C 1
ATOM 688 O O . THR A 1 102 ? 0.554 -0.991 -4.082 1.00 79.94 102 THR A O 1
ATOM 691 N N . PHE A 1 103 ? -1.527 -1.739 -4.506 1.00 87.19 103 PHE A N 1
ATOM 692 C CA . PHE A 1 103 ? -1.229 -2.189 -5.857 1.00 87.19 103 PHE A CA 1
ATOM 693 C C . PHE A 1 103 ? -0.910 -1.010 -6.782 1.00 87.19 103 PHE A C 1
ATOM 695 O O . PHE A 1 103 ? 0.100 -1.060 -7.480 1.00 87.19 103 PHE A O 1
ATOM 702 N N . ALA A 1 104 ? -1.705 0.060 -6.748 1.00 89.50 104 ALA A N 1
ATOM 703 C CA . ALA A 1 104 ? -1.511 1.259 -7.560 1.00 89.50 104 ALA A CA 1
ATOM 704 C C . ALA A 1 104 ? -0.120 1.890 -7.338 1.00 89.50 104 ALA A C 1
ATOM 706 O O . ALA A 1 104 ? 0.622 2.130 -8.293 1.00 89.50 104 ALA A O 1
ATOM 707 N N . ASP A 1 105 ? 0.307 2.033 -6.082 1.00 86.94 105 ASP A N 1
ATOM 708 C CA . ASP A 1 105 ? 1.645 2.524 -5.728 1.00 86.94 105 ASP A CA 1
ATOM 709 C C . ASP A 1 105 ? 2.772 1.623 -6.268 1.00 86.94 105 ASP A C 1
ATOM 711 O O . ASP A 1 105 ? 3.822 2.096 -6.726 1.00 86.94 105 ASP A O 1
ATOM 715 N N . ARG A 1 106 ? 2.585 0.299 -6.212 1.00 88.19 106 ARG A N 1
ATOM 716 C CA . ARG A 1 106 ? 3.537 -0.675 -6.777 1.00 88.19 106 ARG A CA 1
ATOM 717 C C . ARG A 1 106 ? 3.562 -0.611 -8.299 1.00 88.19 106 ARG A C 1
ATOM 719 O O . ARG A 1 106 ? 4.645 -0.663 -8.883 1.00 88.19 106 ARG A O 1
ATOM 726 N N . ALA A 1 107 ? 2.403 -0.456 -8.928 1.00 94.06 107 ALA A N 1
ATOM 727 C CA . ALA A 1 107 ? 2.252 -0.350 -10.370 1.00 94.06 107 ALA A CA 1
ATOM 728 C C . ALA A 1 107 ? 2.975 0.888 -10.922 1.00 94.06 107 ALA A C 1
ATOM 730 O O . ALA A 1 107 ? 3.670 0.776 -11.931 1.00 94.06 107 ALA A O 1
ATOM 731 N N . VAL A 1 108 ? 2.939 2.027 -10.217 1.00 94.12 108 VAL A N 1
ATOM 732 C CA . VAL A 1 108 ? 3.733 3.221 -10.571 1.00 94.12 108 VAL A CA 1
ATOM 733 C C . VAL A 1 108 ? 5.235 2.931 -10.536 1.00 94.12 108 VAL A C 1
ATOM 735 O O . VAL A 1 108 ? 5.957 3.252 -11.485 1.00 94.12 108 VAL A O 1
ATOM 738 N N . ARG A 1 109 ? 5.735 2.288 -9.469 1.00 89.75 109 ARG A N 1
ATOM 739 C CA . ARG A 1 109 ? 7.159 1.908 -9.375 1.00 89.75 109 ARG A CA 1
ATOM 740 C C . ARG A 1 109 ? 7.562 0.946 -10.487 1.00 89.75 109 ARG A C 1
ATOM 742 O O . ARG A 1 109 ? 8.628 1.110 -11.081 1.00 89.75 109 ARG A O 1
ATOM 749 N N . LEU A 1 110 ? 6.704 -0.026 -10.788 1.00 93.25 110 LEU A N 1
ATOM 750 C CA . LEU A 1 110 ? 6.912 -0.954 -11.888 1.00 93.25 110 LEU A CA 1
ATOM 751 C C . LEU A 1 110 ? 6.972 -0.209 -13.225 1.00 93.25 110 LEU A C 1
ATOM 753 O O . LEU A 1 110 ? 7.899 -0.444 -13.996 1.00 93.25 110 LEU A O 1
ATOM 757 N N . ALA A 1 111 ? 6.027 0.696 -13.496 1.00 95.12 111 ALA A N 1
ATOM 758 C CA . ALA A 1 111 ? 5.961 1.460 -14.740 1.00 95.12 111 ALA A CA 1
ATOM 759 C C . ALA A 1 111 ? 7.225 2.302 -14.960 1.00 95.12 111 ALA A C 1
ATOM 761 O O . ALA A 1 111 ? 7.810 2.268 -16.042 1.00 95.12 111 ALA A O 1
ATOM 762 N N . ARG A 1 112 ? 7.711 2.979 -13.913 1.00 93.50 112 ARG A N 1
ATOM 763 C CA . ARG A 1 112 ? 8.977 3.730 -13.953 1.00 93.50 112 ARG A CA 1
ATOM 764 C C . ARG A 1 112 ? 10.166 2.816 -14.244 1.00 93.50 112 ARG A C 1
ATOM 766 O O . ARG A 1 112 ? 10.953 3.092 -15.146 1.00 93.50 112 ARG A O 1
ATOM 773 N N . ARG A 1 113 ? 10.261 1.671 -13.559 1.00 91.62 113 ARG A N 1
ATOM 774 C CA . ARG A 1 113 ? 11.360 0.719 -13.777 1.00 91.62 113 ARG A CA 1
ATOM 775 C C . ARG A 1 113 ? 11.321 0.073 -15.163 1.00 91.62 113 ARG A C 1
ATOM 777 O O . ARG A 1 113 ? 12.367 -0.197 -15.753 1.00 91.62 113 ARG A O 1
ATOM 784 N N . ARG A 1 114 ? 10.121 -0.158 -15.689 1.00 94.44 114 ARG A N 1
ATOM 785 C CA . ARG A 1 114 ? 9.891 -0.604 -17.060 1.00 94.44 114 ARG A CA 1
ATOM 786 C C . ARG A 1 114 ? 10.375 0.440 -18.065 1.00 94.44 114 ARG A C 1
ATOM 788 O O . ARG A 1 114 ? 11.114 0.082 -18.973 1.00 94.44 114 ARG A O 1
ATOM 795 N N . ALA A 1 115 ? 10.022 1.710 -17.882 1.00 93.31 115 ALA A N 1
ATOM 796 C CA . ALA A 1 115 ? 10.506 2.793 -18.734 1.00 93.31 115 ALA A CA 1
ATOM 797 C C . ALA A 1 115 ? 12.043 2.876 -18.742 1.00 93.31 115 ALA A C 1
ATOM 799 O O . ALA A 1 115 ? 12.649 2.928 -19.808 1.00 93.31 115 ALA A O 1
ATOM 800 N N . GLU A 1 116 ? 12.693 2.779 -17.578 1.00 90.38 116 GLU A N 1
ATOM 801 C CA . GLU A 1 116 ? 14.161 2.737 -17.482 1.00 90.38 116 GLU A CA 1
ATOM 802 C C . GLU A 1 116 ? 14.777 1.524 -18.202 1.00 90.38 116 GLU A C 1
ATOM 804 O O . GLU A 1 116 ? 15.836 1.633 -18.826 1.00 90.38 116 GLU A O 1
ATOM 809 N N . LEU A 1 117 ? 14.141 0.350 -18.093 1.00 90.88 117 LEU A N 1
ATOM 810 C CA . LEU A 1 117 ? 14.562 -0.867 -18.788 1.00 90.88 117 LEU A CA 1
ATOM 811 C C . LEU A 1 117 ? 14.541 -0.658 -20.305 1.00 90.88 117 LEU A C 1
ATOM 813 O O . LEU A 1 117 ? 15.530 -0.971 -20.969 1.00 90.88 117 LEU A O 1
ATOM 817 N N . LEU A 1 118 ? 13.423 -0.152 -20.827 1.00 91.75 118 LEU A N 1
ATOM 818 C CA . LEU A 1 118 ? 13.180 0.032 -22.258 1.00 91.75 118 LEU A CA 1
ATOM 819 C C . LEU A 1 118 ? 14.034 1.165 -22.846 1.00 91.75 118 LEU A C 1
ATOM 821 O O . LEU A 1 118 ? 14.573 1.012 -23.936 1.00 91.75 118 LEU A O 1
ATOM 825 N N . ALA A 1 119 ? 14.297 2.221 -22.071 1.00 89.69 119 ALA A N 1
ATOM 826 C CA . ALA A 1 119 ? 15.252 3.274 -22.422 1.00 89.69 119 ALA A CA 1
ATOM 827 C C . ALA A 1 119 ? 16.728 2.811 -22.403 1.00 89.69 119 ALA A C 1
ATOM 829 O O . ALA A 1 119 ? 17.627 3.586 -22.724 1.00 89.69 119 ALA A O 1
ATOM 830 N N . GLY A 1 120 ? 17.012 1.570 -21.987 1.00 81.25 120 GLY A N 1
ATOM 831 C CA . GLY A 1 120 ? 18.369 1.021 -21.917 1.00 81.25 120 GLY A CA 1
ATOM 832 C C . GLY A 1 120 ? 19.206 1.517 -20.729 1.00 81.25 120 GLY A C 1
ATOM 833 O O . GLY A 1 120 ? 20.383 1.174 -20.632 1.00 81.25 120 GLY A O 1
ATOM 834 N N . ALA A 1 121 ? 18.616 2.273 -19.797 1.00 72.69 121 ALA A N 1
ATOM 835 C CA . ALA A 1 121 ? 19.313 2.868 -18.652 1.00 72.69 121 ALA A CA 1
ATOM 836 C C . ALA A 1 121 ? 19.705 1.840 -17.574 1.00 72.69 121 ALA A C 1
ATOM 838 O O . ALA A 1 121 ? 20.612 2.065 -16.772 1.00 72.69 121 ALA A O 1
ATOM 839 N N . VAL A 1 122 ? 19.043 0.682 -17.541 1.00 61.78 122 VAL A N 1
ATOM 840 C CA . VAL A 1 122 ? 19.332 -0.362 -16.554 1.00 61.78 122 VAL A CA 1
ATOM 841 C C . VAL A 1 122 ? 20.458 -1.266 -17.078 1.00 61.78 122 VAL A C 1
ATOM 843 O O . VAL A 1 122 ? 20.247 -2.066 -17.986 1.00 61.78 122 VAL A O 1
ATOM 846 N N . THR A 1 123 ? 21.650 -1.192 -16.486 1.00 56.22 123 THR A N 1
ATOM 847 C CA . THR A 1 123 ? 22.803 -2.082 -16.778 1.00 56.22 123 THR A CA 1
ATOM 848 C C . THR A 1 123 ? 23.069 -3.118 -15.676 1.00 56.22 123 THR A C 1
ATOM 850 O O . THR A 1 123 ? 23.967 -3.950 -15.795 1.00 56.22 123 THR A O 1
ATOM 853 N N . GLY A 1 124 ? 22.273 -3.094 -14.602 1.00 53.38 124 GLY A N 1
ATOM 854 C CA . GLY A 1 124 ? 22.416 -3.981 -13.448 1.00 53.38 124 GLY A CA 1
ATOM 855 C C . GLY A 1 124 ? 22.080 -5.451 -13.730 1.00 53.38 124 GLY A C 1
ATOM 856 O O . GLY A 1 124 ? 21.337 -5.782 -14.656 1.00 53.38 124 GLY A O 1
ATOM 857 N N . LYS A 1 125 ? 22.625 -6.337 -12.886 1.00 48.19 125 LYS A N 1
ATOM 858 C CA . LYS A 1 125 ? 22.397 -7.791 -12.900 1.00 48.19 125 LYS A CA 1
ATOM 859 C C . LYS A 1 125 ? 20.888 -8.082 -12.918 1.00 48.19 125 LYS A C 1
ATOM 861 O O . LYS A 1 125 ? 20.154 -7.537 -12.096 1.00 48.19 125 LYS A O 1
ATOM 866 N N . ALA A 1 126 ? 20.437 -8.906 -13.867 1.00 52.25 126 ALA A N 1
ATOM 867 C CA . ALA A 1 126 ? 19.023 -9.252 -14.010 1.00 52.25 126 ALA A CA 1
ATOM 868 C C . ALA A 1 126 ? 18.487 -9.845 -12.691 1.00 52.25 126 ALA A C 1
ATOM 870 O O . ALA A 1 126 ? 19.162 -10.714 -12.125 1.00 52.25 126 ALA A O 1
ATOM 871 N N . PRO A 1 127 ? 17.320 -9.397 -12.194 1.00 52.47 127 PRO A N 1
ATOM 872 C CA . PRO A 1 127 ? 16.683 -10.048 -11.060 1.00 52.47 127 PRO A CA 1
ATOM 873 C C . PRO A 1 127 ? 16.359 -11.505 -11.413 1.00 52.47 127 PRO A C 1
ATOM 875 O O . PRO A 1 127 ? 16.184 -11.848 -12.586 1.00 52.47 127 PRO A O 1
ATOM 878 N N . LEU A 1 128 ? 16.326 -12.367 -10.396 1.00 49.38 128 LEU A N 1
ATOM 879 C CA . LEU A 1 128 ? 15.923 -13.762 -10.561 1.00 49.38 128 LEU A CA 1
ATOM 880 C C . LEU A 1 128 ? 14.483 -13.814 -11.107 1.00 49.38 128 LEU A C 1
ATOM 882 O O . LEU A 1 128 ? 13.658 -13.000 -10.688 1.00 49.38 128 LEU A O 1
ATOM 886 N N . PRO A 1 129 ? 14.179 -14.728 -12.044 1.00 52.50 129 PRO A N 1
ATOM 887 C CA . PRO A 1 129 ? 12.830 -14.871 -12.572 1.00 52.50 129 PRO A CA 1
ATOM 888 C C . PRO A 1 129 ? 11.858 -15.230 -11.442 1.00 52.50 129 PRO A C 1
ATOM 890 O O . PRO A 1 129 ? 12.169 -16.080 -10.605 1.00 52.50 129 PRO A O 1
ATOM 893 N N . SER A 1 130 ? 10.684 -14.592 -11.435 1.00 53.41 130 SER A N 1
ATOM 894 C CA . SER A 1 130 ? 9.560 -15.044 -10.611 1.00 53.41 130 SER A CA 1
ATOM 895 C C . SER A 1 130 ? 9.162 -16.458 -11.055 1.00 53.41 130 SER A C 1
ATOM 897 O O . SER A 1 130 ? 9.202 -16.780 -12.244 1.00 53.41 130 SER A O 1
ATOM 899 N N . SER A 1 131 ? 8.828 -17.326 -10.101 1.00 44.69 131 SER A N 1
ATOM 900 C CA . SER A 1 131 ? 8.493 -18.739 -10.328 1.00 44.69 131 SER A CA 1
ATOM 901 C C . SER A 1 131 ? 7.099 -18.956 -10.939 1.00 44.69 131 SER A C 1
ATOM 903 O O . SER A 1 131 ? 6.725 -20.097 -11.214 1.00 44.69 131 SER A O 1
ATOM 905 N N . GLY A 1 132 ? 6.328 -17.888 -11.170 1.00 56.81 132 GLY A N 1
ATOM 906 C CA . GLY A 1 132 ? 4.999 -17.943 -11.776 1.00 56.81 132 GLY A CA 1
ATOM 907 C C . GLY A 1 132 ? 5.018 -17.946 -13.308 1.00 56.81 132 GLY A C 1
ATOM 908 O O . GLY A 1 132 ? 5.841 -17.290 -13.944 1.00 56.81 132 GLY A O 1
ATOM 909 N N . THR A 1 133 ? 4.061 -18.651 -13.924 1.00 58.03 133 THR A N 1
ATOM 910 C CA . THR A 1 133 ? 3.785 -18.479 -15.362 1.00 58.03 133 THR A CA 1
ATOM 911 C C . THR A 1 133 ? 3.159 -17.095 -15.571 1.00 58.03 133 THR A C 1
ATOM 913 O O . THR A 1 133 ? 2.138 -16.817 -14.938 1.00 58.03 133 THR A O 1
ATOM 916 N N . PRO A 1 134 ? 3.721 -16.217 -16.424 1.00 68.31 134 PRO A N 1
ATOM 917 C CA . PRO A 1 134 ? 3.188 -14.870 -16.587 1.00 68.31 134 PRO A CA 1
ATOM 918 C C . PRO A 1 134 ? 1.768 -14.8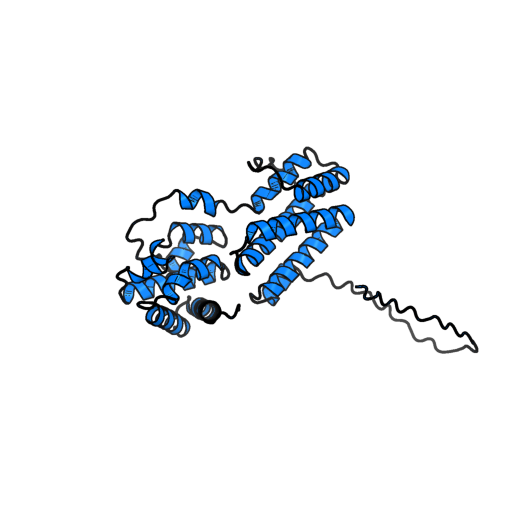88 -17.162 1.00 68.31 134 PRO A C 1
ATOM 920 O O . PRO A 1 134 ? 1.474 -15.641 -18.092 1.00 68.31 134 PRO A O 1
ATOM 923 N N . HIS A 1 135 ? 0.897 -14.017 -16.646 1.00 81.75 135 HIS A N 1
ATOM 924 C CA . HIS A 1 135 ? -0.473 -13.866 -17.142 1.00 81.75 135 HIS A CA 1
ATOM 925 C C . HIS A 1 135 ? -0.489 -13.555 -18.660 1.00 81.75 135 HIS A C 1
ATOM 927 O O . HIS A 1 135 ? 0.401 -12.841 -19.141 1.00 81.75 135 HIS A O 1
ATOM 933 N N . PRO A 1 136 ? -1.482 -14.017 -19.448 1.00 90.06 136 PRO A N 1
ATOM 934 C CA . PRO A 1 136 ? -1.532 -13.761 -20.892 1.00 90.06 136 PRO A CA 1
ATOM 935 C C . PRO A 1 136 ? -1.432 -12.280 -21.292 1.00 90.06 136 PRO A C 1
ATOM 937 O O . PRO A 1 136 ? -0.726 -11.954 -22.247 1.00 90.06 136 PRO A O 1
ATOM 940 N N . ALA A 1 137 ? -2.073 -11.364 -20.555 1.00 93.19 137 ALA A N 1
ATOM 941 C CA . ALA A 1 137 ? -1.952 -9.927 -20.835 1.00 93.19 137 ALA A CA 1
ATOM 942 C C . ALA A 1 137 ? -0.544 -9.387 -20.566 1.00 93.19 137 ALA A C 1
ATOM 944 O O . ALA A 1 137 ? -0.045 -8.569 -21.337 1.00 93.19 137 ALA A O 1
ATOM 945 N N . TRP A 1 138 ? 0.124 -9.891 -19.526 1.00 94.81 138 TRP A N 1
ATOM 946 C CA . TRP A 1 138 ? 1.513 -9.545 -19.248 1.00 94.81 138 TRP A CA 1
ATOM 947 C C . TRP A 1 138 ? 2.438 -10.004 -20.377 1.00 94.81 138 TRP A C 1
ATOM 949 O O . TRP A 1 138 ? 3.228 -9.214 -20.891 1.00 94.81 138 TRP A O 1
ATOM 959 N N . SER A 1 139 ? 2.271 -11.249 -20.834 1.00 95.00 139 SER A N 1
ATOM 960 C CA . SER A 1 139 ? 3.021 -11.787 -21.976 1.00 95.00 139 SER A CA 1
ATOM 961 C C . SER A 1 139 ? 2.811 -10.947 -23.241 1.00 95.00 139 SER A C 1
ATOM 963 O O . SER A 1 139 ? 3.779 -10.605 -23.913 1.00 95.00 139 SER A O 1
ATOM 965 N N . ARG A 1 140 ? 1.570 -10.530 -23.531 1.00 96.12 140 ARG A N 1
ATOM 966 C CA . ARG A 1 140 ? 1.274 -9.645 -24.671 1.00 96.12 140 ARG A CA 1
ATOM 967 C C . ARG A 1 140 ? 1.963 -8.286 -24.542 1.00 96.12 140 ARG A C 1
ATOM 969 O O . ARG A 1 140 ? 2.558 -7.809 -25.504 1.00 96.12 140 ARG A O 1
ATOM 976 N N . SER A 1 141 ? 1.875 -7.665 -23.368 1.00 96.56 141 SER A N 1
ATOM 977 C CA . SER A 1 141 ? 2.522 -6.383 -23.084 1.00 96.56 141 SER A CA 1
ATOM 978 C C . SER A 1 141 ? 4.040 -6.463 -23.280 1.00 96.56 141 SER A C 1
ATOM 980 O O . SER A 1 141 ? 4.627 -5.619 -23.961 1.00 96.56 141 SER A O 1
ATOM 982 N N . ARG A 1 142 ? 4.668 -7.520 -22.756 1.00 95.62 142 ARG A N 1
ATOM 983 C CA . ARG A 1 142 ? 6.089 -7.819 -22.948 1.00 95.62 142 ARG A CA 1
ATOM 984 C C . ARG A 1 142 ? 6.445 -7.952 -24.426 1.00 95.62 142 ARG A C 1
ATOM 986 O O . ARG A 1 142 ? 7.402 -7.330 -24.873 1.00 95.62 142 ARG A O 1
ATOM 993 N N . ASP A 1 143 ? 5.691 -8.749 -25.179 1.00 96.06 143 ASP A N 1
ATOM 994 C CA . ASP A 1 143 ? 6.004 -9.044 -26.580 1.00 96.06 143 ASP A CA 1
ATOM 995 C C . ASP A 1 143 ? 5.915 -7.794 -27.473 1.00 96.06 143 ASP A C 1
ATOM 997 O O . ASP A 1 143 ? 6.714 -7.652 -28.400 1.00 96.06 143 ASP A O 1
ATOM 1001 N N . LEU A 1 144 ? 4.983 -6.878 -27.183 1.00 96.75 144 LEU A N 1
ATOM 1002 C CA . LEU A 1 144 ? 4.882 -5.583 -27.864 1.00 96.75 144 LEU A CA 1
ATOM 1003 C C . LEU A 1 144 ? 6.066 -4.674 -27.506 1.00 96.75 144 LEU A C 1
ATOM 1005 O O . LEU A 1 144 ? 6.814 -4.258 -28.387 1.00 96.75 144 LEU A O 1
ATOM 1009 N N . SER A 1 145 ? 6.308 -4.461 -26.211 1.00 95.56 145 SER A N 1
ATOM 1010 C CA . SER A 1 145 ? 7.383 -3.578 -25.728 1.00 95.56 145 SER A CA 1
ATOM 1011 C C . SER A 1 145 ? 8.764 -4.047 -26.205 1.00 95.56 145 SER A C 1
ATOM 1013 O O . SER A 1 145 ? 9.565 -3.277 -26.719 1.00 95.56 145 SER A O 1
ATOM 1015 N N . CYS A 1 146 ? 9.054 -5.344 -26.094 1.00 94.31 146 CYS A N 1
ATOM 1016 C CA . CYS A 1 146 ? 10.349 -5.900 -26.488 1.00 94.31 146 CYS A CA 1
ATOM 1017 C C . CYS A 1 146 ? 10.563 -5.971 -28.004 1.00 94.31 146 CYS A C 1
ATOM 1019 O O . CYS A 1 146 ? 11.693 -6.176 -28.445 1.00 94.31 146 CYS A O 1
ATOM 1021 N N . ARG A 1 147 ? 9.498 -5.840 -28.803 1.00 95.06 147 ARG A N 1
ATOM 1022 C CA . ARG A 1 147 ? 9.608 -5.701 -30.257 1.00 95.06 147 ARG A CA 1
ATOM 1023 C C . ARG A 1 147 ? 9.981 -4.275 -30.650 1.00 95.06 147 ARG A C 1
ATOM 1025 O O . ARG A 1 147 ? 10.738 -4.099 -31.598 1.00 95.06 147 ARG A O 1
ATOM 1032 N N . GLU A 1 148 ? 9.449 -3.290 -29.934 1.00 94.31 148 GLU A N 1
ATOM 1033 C CA . GLU A 1 148 ? 9.720 -1.868 -30.166 1.00 94.31 148 GLU A CA 1
ATOM 1034 C C . GLU A 1 148 ? 11.104 -1.452 -29.645 1.00 94.31 148 GLU A C 1
ATOM 1036 O O . GLU A 1 148 ? 11.762 -0.607 -30.248 1.00 94.31 148 GLU A O 1
ATOM 1041 N N . HIS A 1 149 ? 11.586 -2.101 -28.579 1.00 90.88 149 HIS A N 1
ATOM 1042 C CA . HIS A 1 149 ? 12.822 -1.730 -27.888 1.00 90.88 149 HIS A CA 1
ATOM 1043 C C . HIS A 1 149 ? 13.884 -2.841 -27.957 1.00 90.88 149 HIS A C 1
ATOM 1045 O O . HIS A 1 149 ? 13.702 -3.900 -27.346 1.00 90.88 149 HIS A O 1
ATOM 1051 N N . PRO A 1 150 ? 15.037 -2.630 -28.629 1.00 84.31 150 PRO A N 1
ATOM 1052 C CA . PRO A 1 150 ? 16.082 -3.644 -28.801 1.00 84.31 150 PRO A CA 1
ATOM 1053 C C . PRO A 1 150 ? 16.964 -3.800 -27.547 1.00 84.31 150 PRO A C 1
ATOM 1055 O O . PRO A 1 150 ? 18.183 -3.628 -27.577 1.00 84.31 150 PRO A O 1
ATOM 1058 N N . VAL A 1 151 ? 16.349 -4.142 -26.414 1.00 87.31 151 VAL A N 1
ATOM 1059 C CA . VAL A 1 151 ? 17.038 -4.334 -25.134 1.00 87.31 151 VAL A CA 1
ATOM 1060 C C . VAL A 1 151 ? 17.558 -5.774 -25.016 1.00 87.31 151 VAL A C 1
ATOM 1062 O O . VAL A 1 151 ? 16.789 -6.731 -25.169 1.00 87.31 151 VAL A O 1
ATOM 1065 N N . PRO A 1 152 ? 18.841 -5.992 -24.667 1.00 86.19 152 PRO A N 1
ATOM 1066 C CA . PRO A 1 152 ? 19.364 -7.332 -24.435 1.00 86.19 152 PRO A CA 1
ATOM 1067 C C . PRO A 1 152 ? 18.578 -8.065 -23.347 1.00 86.19 152 PRO A C 1
ATOM 1069 O O . PRO A 1 152 ? 18.403 -7.554 -22.237 1.00 86.19 152 PRO A O 1
ATOM 1072 N N . ARG A 1 153 ? 18.140 -9.291 -23.664 1.00 87.00 153 ARG A N 1
ATOM 1073 C CA . ARG A 1 153 ? 17.314 -10.135 -22.782 1.00 87.00 153 ARG A CA 1
ATOM 1074 C C . ARG A 1 153 ? 16.022 -9.437 -22.327 1.00 87.00 153 ARG A C 1
ATOM 1076 O O . ARG A 1 153 ? 15.593 -9.660 -21.197 1.00 87.00 153 ARG A O 1
ATOM 1083 N N . CYS A 1 154 ? 15.415 -8.613 -23.190 1.00 90.44 154 CYS A N 1
ATOM 1084 C CA . CYS A 1 154 ? 14.231 -7.819 -22.855 1.00 90.44 154 CYS A CA 1
ATOM 1085 C C . CYS A 1 154 ? 13.143 -8.644 -22.159 1.00 90.44 154 CYS A C 1
ATOM 1087 O O . CYS A 1 154 ? 12.784 -8.313 -21.037 1.00 90.44 154 CYS A O 1
ATOM 1089 N N . ALA A 1 155 ? 12.713 -9.767 -22.747 1.00 90.88 155 ALA A N 1
ATOM 1090 C CA . ALA A 1 155 ? 11.641 -10.595 -22.191 1.00 90.88 155 ALA A CA 1
ATOM 1091 C C . ALA A 1 155 ? 11.907 -11.035 -20.739 1.00 90.88 155 ALA A C 1
ATOM 1093 O O . ALA A 1 155 ? 11.095 -10.781 -19.857 1.00 90.88 155 ALA A O 1
ATOM 1094 N N . ALA A 1 156 ? 13.084 -11.608 -20.468 1.00 87.12 156 ALA A N 1
ATOM 1095 C CA . ALA A 1 156 ? 13.447 -12.065 -19.126 1.00 87.12 156 ALA A CA 1
ATOM 1096 C C . ALA A 1 156 ? 13.544 -10.908 -18.117 1.00 87.12 156 ALA A C 1
ATOM 1098 O O . ALA A 1 156 ? 13.144 -11.043 -16.965 1.00 87.12 156 ALA A O 1
ATOM 1099 N N . ARG A 1 157 ? 14.077 -9.758 -18.543 1.00 88.88 157 ARG A N 1
ATOM 1100 C CA . ARG A 1 157 ? 14.212 -8.572 -17.686 1.00 88.88 157 ARG A CA 1
ATOM 1101 C C . ARG A 1 157 ? 12.874 -7.894 -17.421 1.00 88.88 157 ARG A C 1
ATOM 1103 O O . ARG A 1 157 ? 12.702 -7.324 -16.352 1.00 88.88 157 ARG A O 1
ATOM 1110 N N . TYR A 1 158 ? 11.965 -7.964 -18.385 1.00 91.75 158 TYR A N 1
ATOM 1111 C CA . TYR A 1 158 ? 10.602 -7.481 -18.278 1.00 91.75 158 TYR A CA 1
ATOM 1112 C C . TYR A 1 158 ? 9.812 -8.350 -17.300 1.00 91.75 158 TYR A C 1
ATOM 1114 O O . TYR A 1 158 ? 9.246 -7.825 -16.354 1.00 91.75 158 TYR A O 1
ATOM 1122 N N . ASP A 1 159 ? 9.857 -9.676 -17.445 1.00 89.88 159 ASP A N 1
ATOM 1123 C CA . ASP A 1 159 ? 9.177 -10.603 -16.530 1.00 89.88 159 ASP A CA 1
ATOM 1124 C C . ASP A 1 159 ? 9.715 -10.505 -15.095 1.00 89.88 159 ASP A C 1
ATOM 1126 O O . ASP A 1 159 ? 8.954 -10.590 -14.135 1.00 89.88 159 ASP A O 1
ATOM 1130 N N . ALA A 1 160 ? 11.007 -10.213 -14.928 1.00 86.12 160 ALA A N 1
ATOM 1131 C CA . ALA A 1 160 ? 11.601 -9.946 -13.621 1.00 86.12 160 ALA A CA 1
ATOM 1132 C C . ALA A 1 160 ? 11.031 -8.694 -12.916 1.00 86.12 160 ALA A C 1
ATOM 1134 O O . ALA A 1 160 ? 11.192 -8.556 -11.704 1.00 86.12 160 ALA A O 1
ATOM 1135 N N . LEU A 1 161 ? 10.351 -7.790 -13.636 1.00 88.75 161 LEU A N 1
ATOM 1136 C CA . LEU A 1 161 ? 9.662 -6.647 -13.029 1.00 88.75 161 LEU A CA 1
ATOM 1137 C C . LEU A 1 161 ? 8.451 -7.073 -12.195 1.00 88.75 161 LEU A C 1
ATOM 1139 O O . LEU A 1 161 ? 8.083 -6.339 -11.282 1.00 88.75 161 LEU A O 1
ATOM 1143 N N . LEU A 1 162 ? 7.860 -8.247 -12.453 1.00 88.75 162 LEU A N 1
ATOM 1144 C CA . LEU A 1 162 ? 6.728 -8.755 -11.669 1.00 88.75 162 LEU A CA 1
ATOM 1145 C C . LEU A 1 162 ? 7.077 -8.945 -10.188 1.00 88.75 162 LEU A C 1
ATOM 1147 O O . LEU A 1 162 ? 6.217 -8.746 -9.337 1.00 88.75 162 LEU A O 1
ATOM 1151 N N . ALA A 1 163 ? 8.348 -9.198 -9.864 1.00 82.62 163 ALA A N 1
ATOM 1152 C CA . ALA A 1 163 ? 8.814 -9.278 -8.480 1.00 82.62 163 ALA A CA 1
ATOM 1153 C C . ALA A 1 163 ? 8.640 -7.957 -7.696 1.00 82.62 163 ALA A C 1
ATOM 1155 O O . ALA A 1 163 ? 8.712 -7.956 -6.472 1.00 82.62 163 ALA A O 1
ATOM 1156 N N . LEU A 1 164 ? 8.413 -6.823 -8.377 1.00 82.44 164 LEU A N 1
ATOM 1157 C CA . LEU A 1 164 ? 8.065 -5.546 -7.735 1.00 82.44 164 LEU A CA 1
ATOM 1158 C C . LEU A 1 164 ? 6.608 -5.499 -7.253 1.00 82.44 164 LEU A C 1
ATOM 1160 O O . LEU A 1 164 ? 6.266 -4.649 -6.428 1.00 82.44 164 LEU A O 1
ATOM 1164 N N . LEU A 1 165 ? 5.754 -6.370 -7.794 1.00 82.88 165 LEU A N 1
ATOM 1165 C CA . LEU A 1 165 ? 4.360 -6.519 -7.383 1.00 82.88 165 LEU A CA 1
ATOM 1166 C C . LEU A 1 165 ? 4.212 -7.566 -6.277 1.00 82.88 165 LEU A C 1
ATOM 1168 O O . LEU A 1 165 ? 3.323 -7.418 -5.436 1.00 82.88 165 LEU A O 1
ATOM 1172 N N . ASP A 1 166 ? 5.098 -8.565 -6.242 1.00 72.62 166 ASP A N 1
ATOM 1173 C CA . ASP A 1 166 ? 5.094 -9.619 -5.229 1.00 72.62 166 ASP A CA 1
ATOM 1174 C C . ASP A 1 166 ? 5.222 -9.045 -3.807 1.00 72.62 166 ASP A C 1
ATOM 1176 O O . ASP A 1 166 ? 6.037 -8.171 -3.504 1.00 72.62 166 ASP A O 1
ATOM 1180 N N . THR A 1 167 ? 4.396 -9.553 -2.895 1.00 53.00 167 THR A N 1
ATOM 1181 C CA . THR A 1 167 ? 4.588 -9.413 -1.450 1.00 53.00 167 THR A CA 1
ATOM 1182 C C . THR A 1 167 ? 5.446 -10.584 -0.964 1.00 53.00 167 THR A C 1
ATOM 1184 O O . THR A 1 167 ? 4.915 -11.685 -0.822 1.00 53.00 167 THR A O 1
ATOM 1187 N N . PRO A 1 168 ? 6.726 -10.393 -0.588 1.00 41.66 168 PRO A N 1
ATOM 1188 C CA . PRO A 1 168 ? 7.481 -11.448 0.101 1.00 41.66 168 PRO A CA 1
ATOM 1189 C C . PRO A 1 168 ? 6.836 -11.875 1.441 1.00 41.66 168 PRO A C 1
ATOM 1191 O O . PRO A 1 168 ? 7.179 -12.915 2.001 1.00 41.66 168 PRO A O 1
ATOM 1194 N N . ALA A 1 169 ? 5.872 -11.102 1.953 1.00 41.84 169 ALA A N 1
ATOM 1195 C CA . ALA A 1 169 ? 5.275 -11.277 3.270 1.00 41.84 169 ALA A CA 1
ATOM 1196 C C . ALA A 1 169 ? 4.137 -12.313 3.360 1.00 41.84 169 ALA A C 1
ATOM 1198 O O . ALA A 1 169 ? 3.991 -12.922 4.418 1.00 41.84 169 ALA A O 1
ATOM 1199 N N . LYS A 1 170 ? 3.332 -12.563 2.312 1.00 38.50 170 LYS A N 1
ATOM 1200 C CA . LYS A 1 170 ? 2.142 -13.431 2.472 1.00 38.50 170 LYS A CA 1
ATOM 1201 C C . LYS A 1 170 ? 2.514 -14.911 2.639 1.00 38.50 170 LYS A C 1
ATOM 1203 O O . LYS A 1 170 ? 1.914 -15.592 3.458 1.00 38.50 170 LYS A O 1
ATOM 1208 N N . GLU A 1 171 ? 3.545 -15.399 1.950 1.00 34.69 171 GLU A N 1
ATOM 1209 C CA . GLU A 1 171 ? 3.944 -16.817 2.013 1.00 34.69 171 GLU A CA 1
ATOM 1210 C C . GLU A 1 171 ? 4.963 -17.123 3.125 1.00 34.69 171 GLU A C 1
ATOM 1212 O O . GLU A 1 171 ? 4.839 -18.126 3.834 1.00 34.69 171 GLU A O 1
ATOM 1217 N N . ALA A 1 172 ? 5.942 -16.242 3.352 1.00 36.28 172 ALA A N 1
ATOM 1218 C CA . ALA A 1 172 ? 6.969 -16.456 4.377 1.00 36.28 172 ALA A CA 1
ATOM 1219 C C . ALA A 1 172 ? 6.442 -16.264 5.811 1.00 36.28 172 ALA A C 1
ATOM 1221 O O . ALA A 1 172 ? 6.995 -16.815 6.763 1.00 36.28 172 ALA A O 1
ATOM 1222 N N . ALA A 1 173 ? 5.364 -15.499 5.988 1.00 36.88 173 ALA A N 1
ATOM 1223 C CA . ALA A 1 173 ? 4.803 -15.236 7.307 1.00 36.88 173 ALA A CA 1
ATOM 1224 C C . ALA A 1 173 ? 3.665 -16.195 7.706 1.00 36.88 173 ALA A C 1
ATOM 1226 O O . ALA A 1 173 ? 3.354 -16.293 8.891 1.00 36.88 173 ALA A O 1
ATOM 1227 N N . MET A 1 174 ? 3.106 -16.967 6.764 1.00 38.38 174 MET A N 1
ATOM 1228 C CA . MET A 1 174 ? 2.181 -18.074 7.068 1.00 38.38 174 MET A CA 1
ATOM 1229 C C . MET A 1 174 ? 2.892 -19.327 7.604 1.00 38.38 174 MET A C 1
ATOM 1231 O O . MET A 1 174 ? 2.248 -20.217 8.150 1.00 38.38 174 MET A O 1
ATOM 1235 N N . THR A 1 175 ? 4.219 -19.402 7.482 1.00 30.91 175 THR A N 1
ATOM 1236 C CA . THR A 1 175 ? 5.025 -20.569 7.881 1.00 30.91 175 THR A CA 1
ATOM 1237 C C . THR A 1 175 ? 5.753 -20.395 9.215 1.00 30.91 175 THR A C 1
ATOM 1239 O O . THR A 1 175 ? 6.411 -21.328 9.678 1.00 30.91 175 THR A O 1
ATOM 1242 N N . ARG A 1 176 ? 5.623 -19.237 9.879 1.00 33.03 176 ARG A N 1
ATOM 1243 C CA . ARG A 1 176 ? 6.301 -18.961 11.152 1.00 33.03 176 ARG A CA 1
ATOM 1244 C C . ARG A 1 176 ? 5.293 -18.889 12.309 1.00 33.03 176 ARG A C 1
ATOM 1246 O O . ARG A 1 176 ? 4.425 -18.018 12.288 1.00 33.03 176 ARG A O 1
ATOM 1253 N N . PRO A 1 177 ? 5.393 -19.756 13.336 1.00 32.56 177 PRO A N 1
ATOM 1254 C CA . PRO A 1 177 ? 4.528 -19.658 14.504 1.00 32.56 177 PRO A CA 1
ATOM 1255 C C . PRO A 1 177 ? 4.821 -18.355 15.259 1.00 32.56 177 PRO A C 1
ATOM 1257 O O . PRO A 1 177 ? 5.970 -18.085 15.614 1.00 32.56 177 PRO A O 1
ATOM 1260 N N . ALA A 1 178 ? 3.789 -17.548 15.507 1.00 41.09 178 ALA A N 1
ATOM 1261 C CA . ALA A 1 178 ? 3.889 -16.386 16.385 1.00 41.09 178 ALA A CA 1
ATOM 1262 C C . ALA A 1 178 ? 3.980 -16.840 17.859 1.00 41.09 178 ALA A C 1
ATOM 1264 O O . ALA A 1 178 ? 3.301 -17.799 18.238 1.00 41.09 178 ALA A O 1
ATOM 1265 N N . PRO A 1 179 ? 4.791 -16.185 18.711 1.00 41.78 179 PRO A N 1
ATOM 1266 C CA . PRO A 1 179 ? 4.864 -16.518 20.130 1.00 41.78 179 PRO A CA 1
ATOM 1267 C C . PRO A 1 179 ? 3.532 -16.230 20.840 1.00 41.78 179 PRO A C 1
ATOM 1269 O O . PRO A 1 179 ? 2.882 -15.214 20.596 1.00 41.78 179 PRO A O 1
ATOM 1272 N N . ALA A 1 180 ? 3.151 -17.125 21.755 1.00 45.59 180 ALA A N 1
ATOM 1273 C CA . ALA A 1 180 ? 1.831 -17.185 22.391 1.00 45.59 180 ALA A CA 1
ATOM 1274 C C . ALA A 1 180 ? 1.506 -16.043 23.385 1.00 45.59 180 ALA A C 1
ATOM 1276 O O . ALA A 1 180 ? 0.428 -16.037 23.971 1.00 45.59 180 ALA A O 1
ATOM 1277 N N . SER A 1 181 ? 2.388 -15.055 23.563 1.00 55.81 181 SER A N 1
ATOM 1278 C CA . SER A 1 181 ? 2.139 -13.879 24.412 1.00 55.81 181 SER A CA 1
ATOM 1279 C C . SER A 1 181 ? 2.954 -12.666 23.942 1.00 55.81 181 SER A C 1
ATOM 1281 O O . SER A 1 181 ? 3.763 -12.135 24.694 1.00 55.81 181 SER A O 1
ATOM 1283 N N . GLY A 1 182 ? 2.808 -12.268 22.671 1.00 63.00 182 GLY A N 1
ATOM 1284 C CA . GLY A 1 182 ? 3.573 -11.195 22.003 1.00 63.00 182 GLY A CA 1
ATOM 1285 C C . GLY A 1 182 ? 3.356 -9.760 22.518 1.00 63.00 182 GLY A C 1
ATOM 1286 O O . GLY A 1 182 ? 3.369 -8.827 21.720 1.00 63.00 182 GLY A O 1
ATOM 1287 N N . LEU A 1 183 ? 3.148 -9.585 23.824 1.00 74.94 183 LEU A N 1
ATOM 1288 C CA . LEU A 1 183 ? 3.065 -8.309 24.533 1.00 74.94 183 LEU A CA 1
ATOM 1289 C C . LEU A 1 183 ? 4.167 -8.247 25.613 1.00 74.94 183 LEU A C 1
ATOM 1291 O O . LEU A 1 183 ? 4.495 -9.285 26.193 1.00 74.94 183 LEU A O 1
ATOM 1295 N N . PRO A 1 184 ? 4.721 -7.062 25.930 1.00 83.00 184 PRO A N 1
ATOM 1296 C CA . PRO A 1 184 ? 4.404 -5.761 25.345 1.00 83.00 184 PRO A CA 1
ATOM 1297 C C . PRO A 1 184 ? 5.014 -5.574 23.950 1.00 83.00 184 PRO A C 1
ATOM 1299 O O . PRO A 1 184 ? 6.079 -6.105 23.629 1.00 83.00 184 PRO A O 1
ATOM 1302 N N . LEU A 1 185 ? 4.337 -4.779 23.129 1.00 89.50 185 LEU A N 1
ATOM 1303 C CA . LEU A 1 185 ? 4.832 -4.333 21.835 1.00 89.50 185 LEU A CA 1
ATOM 1304 C C . LEU A 1 185 ? 5.793 -3.148 21.998 1.00 89.50 185 LEU A C 1
ATOM 1306 O O . LEU A 1 185 ? 5.669 -2.393 22.971 1.00 89.50 185 LEU A O 1
ATOM 1310 N N . PRO A 1 186 ? 6.746 -2.972 21.062 1.00 89.88 186 PRO A N 1
ATOM 1311 C CA . PRO A 1 186 ? 7.712 -1.887 21.126 1.00 89.88 186 PRO A CA 1
ATOM 1312 C C . PRO A 1 186 ? 7.061 -0.511 21.173 1.00 89.88 186 PRO A C 1
ATOM 1314 O O . PRO A 1 186 ? 6.039 -0.264 20.538 1.00 89.88 186 PRO A O 1
ATOM 1317 N N . THR A 1 187 ? 7.685 0.412 21.893 1.00 87.69 187 THR A N 1
ATOM 1318 C CA . THR A 1 187 ? 7.247 1.807 21.917 1.00 87.69 187 THR A CA 1
ATOM 1319 C C . THR A 1 187 ? 7.589 2.508 20.604 1.00 87.69 187 THR A C 1
ATOM 1321 O O . THR A 1 187 ? 8.443 2.065 19.835 1.00 87.69 187 THR A O 1
ATOM 1324 N N . CYS A 1 188 ? 6.977 3.663 20.368 1.00 86.31 188 CYS A N 1
ATOM 1325 C CA . CYS A 1 188 ? 7.265 4.500 19.203 1.00 86.31 188 CYS A CA 1
ATOM 1326 C C . CYS A 1 188 ? 8.752 4.880 19.137 1.00 86.31 188 CYS A C 1
ATOM 1328 O O . CYS A 1 188 ? 9.370 4.790 18.083 1.00 86.31 188 CYS A O 1
ATOM 1330 N N . ALA A 1 189 ? 9.364 5.203 20.282 1.00 84.69 189 ALA A N 1
ATOM 1331 C CA . ALA A 1 189 ? 10.795 5.490 20.367 1.00 84.69 189 ALA A CA 1
ATOM 1332 C C . ALA A 1 189 ? 11.662 4.285 19.957 1.00 84.69 189 ALA A C 1
ATOM 1334 O O . ALA A 1 189 ? 12.654 4.455 19.253 1.00 84.69 189 ALA A O 1
ATOM 1335 N N . GLN A 1 190 ? 11.273 3.067 20.351 1.00 85.50 190 GLN A N 1
ATOM 1336 C CA . GLN A 1 190 ? 11.965 1.844 19.937 1.00 85.50 190 GLN A CA 1
ATOM 1337 C C . GLN A 1 190 ? 11.800 1.585 18.434 1.00 85.50 190 GLN A C 1
ATOM 1339 O O . GLN A 1 190 ? 12.779 1.249 17.775 1.00 85.50 190 GLN A O 1
ATOM 1344 N N . LEU A 1 191 ? 10.607 1.807 17.873 1.00 85.94 191 LEU A N 1
ATOM 1345 C CA . LEU A 1 191 ? 10.367 1.698 16.430 1.00 85.94 191 LEU A CA 1
ATOM 1346 C C . LEU A 1 191 ? 11.204 2.698 15.625 1.00 85.94 191 LEU A C 1
ATOM 1348 O O . LEU A 1 191 ? 11.815 2.318 14.629 1.00 85.94 191 LEU A O 1
ATOM 1352 N N . HIS A 1 192 ? 11.294 3.949 16.083 1.00 80.56 192 HIS A N 1
ATOM 1353 C CA . HIS A 1 192 ? 12.160 4.950 15.461 1.00 80.56 192 HIS A CA 1
ATOM 1354 C C . HIS A 1 192 ? 13.641 4.562 15.551 1.00 80.56 192 HIS A C 1
ATOM 1356 O O . HIS A 1 192 ? 14.368 4.703 14.569 1.00 80.56 192 HIS A O 1
ATOM 1362 N N . ALA A 1 193 ? 14.086 4.024 16.691 1.00 80.06 193 ALA A N 1
ATOM 1363 C CA . ALA A 1 193 ? 15.462 3.562 16.870 1.00 80.06 193 ALA A CA 1
ATOM 1364 C C . ALA A 1 193 ? 15.819 2.353 15.982 1.00 80.06 193 ALA A C 1
ATOM 1366 O O . ALA A 1 193 ? 16.983 2.192 15.622 1.00 80.06 193 ALA A O 1
ATOM 1367 N N . GLU A 1 194 ? 14.843 1.523 15.590 1.00 79.00 194 GLU A N 1
ATOM 1368 C CA . GLU A 1 194 ? 15.056 0.438 14.619 1.00 79.00 194 GLU A CA 1
ATOM 1369 C C . GLU A 1 194 ? 15.358 0.955 13.198 1.00 79.00 194 GLU A C 1
ATOM 1371 O O . GLU A 1 194 ? 15.851 0.185 12.373 1.00 79.00 194 GLU A O 1
ATOM 1376 N N . GLY A 1 195 ? 15.062 2.226 12.890 1.00 73.44 195 GLY A N 1
ATOM 1377 C CA . GLY A 1 195 ? 15.374 2.856 11.601 1.00 73.44 195 GLY A CA 1
ATOM 1378 C C . GLY A 1 195 ? 14.631 2.265 10.396 1.00 73.44 195 GLY A C 1
ATOM 1379 O O . GLY A 1 195 ? 15.008 2.522 9.253 1.00 73.44 195 GLY A O 1
ATOM 1380 N N . LYS A 1 196 ? 13.591 1.456 10.627 1.00 70.56 196 LYS A N 1
ATOM 1381 C CA . LYS A 1 196 ? 12.759 0.869 9.568 1.00 70.56 196 LYS A CA 1
ATOM 1382 C C . LYS A 1 196 ? 11.680 1.862 9.151 1.00 70.56 196 LYS A C 1
ATOM 1384 O O . LYS A 1 196 ? 11.000 2.422 10.004 1.00 70.56 196 LYS A O 1
ATOM 1389 N N . VAL A 1 197 ? 11.496 2.029 7.844 1.00 68.50 197 VAL A N 1
ATOM 1390 C CA . VAL A 1 197 ? 10.486 2.920 7.249 1.00 68.50 197 VAL A CA 1
ATOM 1391 C C . VAL A 1 197 ? 9.739 2.212 6.119 1.00 68.50 197 VAL A C 1
ATOM 1393 O O . VAL A 1 197 ? 10.278 1.289 5.498 1.00 68.50 197 VAL A O 1
ATOM 1396 N N . GLY A 1 198 ? 8.499 2.633 5.852 1.00 64.31 198 GLY A N 1
ATOM 1397 C CA . GLY A 1 198 ? 7.665 2.090 4.775 1.00 64.31 198 GLY A CA 1
ATOM 1398 C C . GLY A 1 198 ? 7.515 0.564 4.842 1.00 64.31 198 GLY A C 1
ATOM 1399 O O . GLY A 1 198 ? 7.282 -0.002 5.909 1.00 64.31 198 GLY A O 1
ATOM 1400 N N . SER A 1 199 ? 7.700 -0.118 3.707 1.00 62.72 199 SER A N 1
ATOM 1401 C CA . SER A 1 199 ? 7.526 -1.582 3.591 1.00 62.72 199 SER A CA 1
ATOM 1402 C C . SER A 1 199 ? 8.326 -2.411 4.609 1.00 62.72 199 SER A C 1
ATOM 1404 O O . SER A 1 199 ? 7.795 -3.370 5.159 1.00 62.72 199 SER A O 1
ATOM 1406 N N . ALA A 1 200 ? 9.558 -2.015 4.948 1.00 67.94 200 ALA A N 1
ATOM 1407 C CA . ALA A 1 200 ? 10.372 -2.738 5.931 1.00 67.94 200 ALA A CA 1
ATOM 1408 C C . ALA A 1 200 ? 9.788 -2.664 7.355 1.00 67.94 200 ALA A C 1
ATOM 1410 O O . ALA A 1 200 ? 9.987 -3.571 8.169 1.00 67.94 200 ALA A O 1
ATOM 1411 N N . LEU A 1 201 ? 9.075 -1.579 7.669 1.00 74.94 201 LEU A N 1
ATOM 1412 C CA . LEU A 1 201 ? 8.356 -1.435 8.929 1.00 74.94 201 LEU A CA 1
ATOM 1413 C C . LEU A 1 201 ? 7.036 -2.217 8.907 1.00 74.94 201 LEU A C 1
ATOM 1415 O O . LEU A 1 201 ? 6.720 -2.865 9.902 1.00 74.94 201 LEU A O 1
ATOM 1419 N N . ALA A 1 202 ? 6.320 -2.228 7.780 1.00 71.12 202 ALA A N 1
ATOM 1420 C CA . ALA A 1 202 ? 5.126 -3.056 7.596 1.00 71.12 202 ALA A CA 1
ATOM 1421 C C . ALA A 1 202 ? 5.439 -4.561 7.739 1.00 71.12 202 ALA A C 1
ATOM 1423 O O . ALA A 1 202 ? 4.719 -5.285 8.428 1.00 71.12 202 ALA A O 1
ATOM 1424 N N . ASP A 1 203 ? 6.571 -5.026 7.202 1.00 71.88 203 ASP A N 1
ATOM 1425 C CA . ASP A 1 203 ? 7.045 -6.405 7.378 1.00 71.88 203 ASP A CA 1
ATOM 1426 C C . ASP A 1 203 ? 7.353 -6.717 8.852 1.00 71.88 203 ASP A C 1
ATOM 1428 O O . ASP A 1 203 ? 6.970 -7.764 9.385 1.00 71.88 203 ASP A O 1
ATOM 1432 N N . ALA A 1 204 ? 8.028 -5.790 9.542 1.00 80.81 204 ALA A N 1
ATOM 1433 C CA . ALA A 1 204 ? 8.327 -5.931 10.964 1.00 80.81 204 ALA A CA 1
ATOM 1434 C C . ALA A 1 204 ? 7.052 -5.936 11.819 1.00 80.81 204 ALA A C 1
ATOM 1436 O O . ALA A 1 204 ? 6.968 -6.711 12.773 1.00 80.81 204 ALA A O 1
ATOM 1437 N N . PHE A 1 205 ? 6.060 -5.118 11.461 1.00 86.50 205 PHE A N 1
ATOM 1438 C CA . PHE A 1 205 ? 4.730 -5.138 12.054 1.00 86.50 205 PHE A CA 1
ATOM 1439 C C . PHE A 1 205 ? 4.068 -6.500 11.860 1.00 86.50 205 PHE A C 1
ATOM 1441 O O . PHE A 1 205 ? 3.695 -7.130 12.846 1.00 86.50 205 PHE A O 1
ATOM 1448 N N . TYR A 1 206 ? 4.001 -7.017 10.632 1.00 81.62 206 TYR A N 1
ATOM 1449 C CA . TYR A 1 206 ? 3.344 -8.295 10.365 1.00 81.62 206 TYR A CA 1
ATOM 1450 C C . TYR A 1 206 ? 4.003 -9.466 11.108 1.00 81.62 206 TYR A C 1
ATOM 1452 O O . TYR A 1 206 ? 3.312 -10.379 11.567 1.00 81.62 206 TYR A O 1
ATOM 1460 N N . ALA A 1 207 ? 5.329 -9.450 11.251 1.00 81.19 207 ALA A N 1
ATOM 1461 C CA . ALA A 1 207 ? 6.064 -10.475 11.989 1.00 81.19 207 ALA A CA 1
ATOM 1462 C C . ALA A 1 207 ? 5.862 -10.393 13.513 1.00 81.19 207 ALA A C 1
ATOM 1464 O O . ALA A 1 207 ? 5.972 -11.409 14.201 1.00 81.19 207 ALA A O 1
ATOM 1465 N N . ARG A 1 208 ? 5.610 -9.193 14.047 1.00 86.69 208 ARG A N 1
ATOM 1466 C CA . ARG A 1 208 ? 5.601 -8.915 15.490 1.00 86.69 208 ARG A CA 1
ATOM 1467 C C . ARG A 1 208 ? 4.199 -8.826 16.080 1.00 86.69 208 ARG A C 1
ATOM 1469 O O . ARG A 1 208 ? 4.015 -9.199 17.235 1.00 86.69 208 ARG A O 1
ATOM 1476 N N . TYR A 1 209 ? 3.232 -8.338 15.308 1.00 86.50 209 TYR A N 1
ATOM 1477 C CA . TYR A 1 209 ? 1.867 -8.150 15.770 1.00 86.50 209 TYR A CA 1
ATOM 1478 C C . TYR A 1 209 ? 1.244 -9.507 16.141 1.00 86.50 209 TYR A C 1
ATOM 1480 O O . TYR A 1 209 ? 1.232 -10.421 15.303 1.00 86.50 209 TYR A O 1
ATOM 1488 N N . PRO A 1 210 ? 0.750 -9.678 17.382 1.00 87.31 210 PRO A N 1
ATOM 1489 C CA . PRO A 1 210 ? 0.199 -10.942 17.837 1.00 87.31 210 PRO A CA 1
ATOM 1490 C C . PRO A 1 210 ? -0.953 -11.375 16.937 1.00 87.31 210 PRO A C 1
ATOM 1492 O O . PRO A 1 210 ? -1.948 -10.672 16.801 1.00 87.31 210 PRO A O 1
ATOM 1495 N N . LYS A 1 211 ? -0.853 -12.567 16.342 1.00 83.56 211 LYS A N 1
ATOM 1496 C CA . LYS A 1 211 ? -1.901 -13.085 15.442 1.00 83.56 211 LYS A CA 1
ATOM 1497 C C . LYS A 1 211 ? -3.232 -13.291 16.153 1.00 83.56 211 LYS A C 1
ATOM 1499 O O . LYS A 1 211 ? -4.285 -13.168 15.542 1.00 83.56 211 LYS A O 1
ATOM 1504 N N . SER A 1 212 ? -3.182 -13.520 17.460 1.00 82.19 212 SER A N 1
ATOM 1505 C CA . SER A 1 212 ? -4.360 -13.578 18.312 1.00 82.19 212 SER A CA 1
ATOM 1506 C C . SER A 1 212 ? -5.092 -12.231 18.434 1.00 82.19 212 SER A C 1
ATOM 1508 O O . SER A 1 212 ? -6.267 -12.237 18.787 1.00 82.19 212 SER A O 1
ATOM 1510 N N . LEU A 1 213 ? -4.442 -11.099 18.123 1.00 87.38 213 LEU A N 1
ATOM 1511 C CA . LEU A 1 213 ? -5.068 -9.771 18.066 1.00 87.38 213 LEU A CA 1
ATOM 1512 C C . LEU A 1 213 ? -5.668 -9.431 16.692 1.00 87.38 213 LEU A C 1
ATOM 1514 O O . LEU A 1 213 ? -6.445 -8.488 16.596 1.00 87.38 213 LEU A O 1
ATOM 1518 N N . ALA A 1 214 ? -5.337 -10.201 15.651 1.00 85.44 214 ALA A N 1
ATOM 1519 C CA . ALA A 1 214 ? -5.814 -9.974 14.285 1.00 85.44 214 ALA A CA 1
ATOM 1520 C C . ALA A 1 214 ? -7.109 -10.735 13.942 1.00 85.44 214 ALA A C 1
ATOM 1522 O O . ALA A 1 214 ? -7.718 -10.475 12.910 1.00 85.44 214 ALA A O 1
ATOM 1523 N N . GLY A 1 215 ? -7.534 -11.683 14.785 1.00 79.44 215 GLY A N 1
ATOM 1524 C CA . GLY A 1 215 ? -8.773 -12.445 14.609 1.00 79.44 215 GLY A CA 1
ATOM 1525 C C . GLY A 1 215 ? -9.828 -12.096 15.656 1.00 79.44 215 GLY A C 1
ATOM 1526 O O . GLY A 1 215 ? -9.525 -12.045 16.847 1.00 79.44 215 GLY A O 1
ATOM 1527 N N . GLU A 1 216 ? -11.083 -11.918 15.234 1.00 78.44 216 GLU A N 1
ATOM 1528 C CA . GLU A 1 216 ? -12.194 -11.552 16.131 1.00 78.44 216 GLU A CA 1
ATOM 1529 C C . GLU A 1 216 ? -12.349 -12.544 17.293 1.00 78.44 216 GLU A C 1
ATOM 1531 O O . GLU A 1 216 ? -12.309 -12.167 18.462 1.00 78.44 216 GLU A O 1
ATOM 1536 N N . GLN A 1 217 ? -12.450 -13.841 16.985 1.00 75.69 217 GLN A N 1
ATOM 1537 C CA . GLN A 1 217 ? -12.645 -14.881 18.002 1.00 75.69 217 GLN A CA 1
ATOM 1538 C C . GLN A 1 217 ? -11.467 -14.971 18.981 1.00 75.69 217 GLN A C 1
ATOM 1540 O O . GLN A 1 217 ? -11.660 -15.211 20.173 1.00 75.69 217 GLN A O 1
ATOM 1545 N N . SER A 1 218 ? -10.239 -14.775 18.495 1.00 79.38 218 SER A N 1
ATOM 1546 C CA . SER A 1 218 ? -9.042 -14.852 19.333 1.00 79.38 218 SER A CA 1
ATOM 1547 C C . SER A 1 218 ? -8.889 -13.632 20.241 1.00 79.38 218 SER A C 1
ATOM 1549 O O . SER A 1 218 ? -8.493 -13.793 21.396 1.00 79.38 218 SER A O 1
ATOM 1551 N N . VAL A 1 219 ? -9.267 -12.437 19.774 1.00 86.75 219 VAL A N 1
ATOM 1552 C CA . VAL A 1 219 ? -9.305 -11.217 20.597 1.00 86.75 219 VAL A CA 1
ATOM 1553 C C . VAL A 1 219 ? -10.314 -11.370 21.737 1.00 86.75 219 VAL A C 1
ATOM 1555 O O . VAL A 1 219 ? -9.995 -11.091 22.897 1.00 86.75 219 VAL A O 1
ATOM 1558 N N . GLU A 1 220 ? -11.513 -11.878 21.437 1.00 81.31 220 GLU A N 1
ATOM 1559 C CA . GLU A 1 220 ? -12.566 -12.109 22.436 1.00 81.31 220 GLU A CA 1
ATOM 1560 C C . GLU A 1 220 ? -12.170 -13.109 23.524 1.00 81.31 220 GLU A C 1
ATOM 1562 O O . GLU A 1 220 ? -12.702 -13.056 24.630 1.00 81.31 220 GLU A O 1
ATOM 1567 N N . ALA A 1 221 ? -11.224 -14.007 23.248 1.00 80.25 221 ALA A N 1
ATOM 1568 C CA . ALA A 1 221 ? -10.700 -14.946 24.234 1.00 80.25 221 ALA A CA 1
ATOM 1569 C C . ALA A 1 221 ? -9.526 -14.365 25.046 1.00 80.25 221 ALA A C 1
ATOM 1571 O O . ALA A 1 221 ? -9.283 -14.789 26.174 1.00 80.25 221 ALA A O 1
ATOM 1572 N N . MET A 1 222 ? -8.837 -13.336 24.545 1.00 81.88 222 MET A N 1
ATOM 1573 C CA . MET A 1 222 ? -7.572 -12.859 25.112 1.00 81.88 222 MET A CA 1
ATOM 1574 C C . MET A 1 222 ? -7.709 -11.974 26.361 1.00 81.88 222 MET A C 1
ATOM 1576 O O . MET A 1 222 ? -8.354 -10.926 26.290 1.00 81.88 222 MET A O 1
ATOM 1580 N N . PRO A 1 223 ? -7.073 -12.317 27.493 1.00 82.06 223 PRO A N 1
ATOM 1581 C CA . PRO A 1 223 ? -7.145 -11.516 28.712 1.00 82.06 223 PRO A CA 1
ATOM 1582 C C . PRO A 1 223 ? -6.295 -10.242 28.580 1.00 82.06 223 PRO A C 1
ATOM 1584 O O . PRO A 1 223 ? -5.148 -10.201 29.012 1.00 82.06 223 PRO A O 1
ATOM 1587 N N . LEU A 1 224 ? -6.856 -9.209 27.951 1.00 83.56 224 LEU A N 1
ATOM 1588 C CA . LEU A 1 224 ? -6.241 -7.889 27.839 1.00 83.56 224 LEU A CA 1
ATOM 1589 C C . LEU A 1 224 ? -6.699 -7.017 29.008 1.00 83.56 224 LEU A C 1
ATOM 1591 O O . LEU A 1 224 ? -7.893 -6.763 29.165 1.00 83.56 224 LEU A O 1
ATOM 1595 N N . ASP A 1 225 ? -5.748 -6.574 29.825 1.00 83.00 225 ASP A N 1
ATOM 1596 C CA . ASP A 1 225 ? -5.983 -5.530 30.818 1.00 83.00 225 ASP A CA 1
ATOM 1597 C C . ASP A 1 225 ? -5.810 -4.127 30.202 1.00 83.00 225 ASP A C 1
ATOM 1599 O O . ASP A 1 225 ? -5.469 -3.967 29.027 1.00 83.00 225 ASP A O 1
ATOM 1603 N N . ALA A 1 226 ? -6.067 -3.085 30.996 1.00 79.69 226 ALA A N 1
ATOM 1604 C CA . ALA A 1 226 ? -5.995 -1.703 30.524 1.00 79.69 226 ALA A CA 1
ATOM 1605 C C . ALA A 1 226 ? -4.590 -1.302 30.036 1.00 79.69 226 ALA A C 1
ATOM 1607 O O . ALA A 1 226 ? -4.474 -0.545 29.074 1.00 79.69 226 ALA A O 1
ATOM 1608 N N . ALA A 1 227 ? -3.529 -1.819 30.665 1.00 80.69 227 ALA A N 1
ATOM 1609 C CA . ALA A 1 227 ? -2.154 -1.506 30.284 1.00 80.69 227 ALA A CA 1
ATOM 1610 C C . ALA A 1 227 ? -1.768 -2.198 28.968 1.00 80.69 227 ALA A C 1
ATOM 1612 O O . ALA A 1 227 ? -1.123 -1.593 28.111 1.00 80.69 227 ALA A O 1
ATOM 1613 N N . ALA A 1 228 ? -2.204 -3.445 28.777 1.00 87.31 228 ALA A N 1
ATOM 1614 C CA . ALA A 1 228 ? -2.038 -4.178 27.530 1.00 87.31 228 ALA A CA 1
ATOM 1615 C C . ALA A 1 228 ? -2.778 -3.493 26.372 1.00 87.31 228 ALA A C 1
ATOM 1617 O O . ALA A 1 228 ? -2.212 -3.340 25.290 1.00 87.31 228 ALA A O 1
ATOM 1618 N N . LEU A 1 229 ? -4.014 -3.034 26.602 1.00 89.69 229 LEU A N 1
ATOM 1619 C CA . LEU A 1 229 ? -4.786 -2.294 25.601 1.00 89.69 229 LEU A CA 1
ATOM 1620 C C . LEU A 1 229 ? -4.104 -0.981 25.205 1.00 89.69 229 LEU A C 1
ATOM 1622 O O . LEU A 1 229 ? -3.931 -0.736 24.013 1.00 89.69 229 LEU A O 1
ATOM 1626 N N . ASP A 1 230 ? -3.666 -0.174 26.175 1.00 87.69 230 ASP A N 1
ATOM 1627 C CA . ASP A 1 230 ? -2.937 1.073 25.902 1.00 87.69 230 ASP A CA 1
ATOM 1628 C C . ASP A 1 230 ? -1.645 0.812 25.110 1.00 87.69 230 ASP A C 1
ATOM 1630 O O . ASP A 1 230 ? -1.387 1.477 24.104 1.00 87.69 230 ASP A O 1
ATOM 1634 N N . ASN A 1 231 ? -0.872 -0.215 25.484 1.00 91.88 231 ASN A N 1
ATOM 1635 C CA . ASN A 1 231 ? 0.343 -0.592 24.763 1.00 91.88 231 ASN A CA 1
ATOM 1636 C C . ASN A 1 231 ? 0.066 -0.973 23.299 1.00 91.88 231 ASN A C 1
ATOM 1638 O O . ASN A 1 231 ? 0.762 -0.492 22.402 1.00 91.88 231 ASN A O 1
ATOM 1642 N N . VAL A 1 232 ? -0.953 -1.799 23.044 1.00 93.44 232 VAL A N 1
ATOM 1643 C CA . VAL A 1 232 ? -1.322 -2.209 21.680 1.00 93.44 232 VAL A CA 1
ATOM 1644 C C . VAL A 1 232 ? -1.815 -1.021 20.860 1.00 93.44 232 VAL A C 1
ATOM 1646 O O . VAL A 1 232 ? -1.402 -0.856 19.714 1.00 93.44 232 VAL A O 1
ATOM 1649 N N . VAL A 1 233 ? -2.663 -0.171 21.438 1.00 94.81 233 VAL A N 1
ATOM 1650 C CA . VAL A 1 233 ? -3.217 1.006 20.758 1.00 94.81 233 VAL A CA 1
ATOM 1651 C C . VAL A 1 233 ? -2.122 2.010 20.395 1.00 94.81 233 VAL A C 1
ATOM 1653 O O . VAL A 1 233 ? -2.071 2.474 19.255 1.00 94.81 233 VAL A O 1
ATOM 1656 N N . ARG A 1 234 ? -1.197 2.299 21.319 1.00 94.19 234 ARG A N 1
ATOM 1657 C CA . ARG A 1 234 ? -0.033 3.160 21.052 1.00 94.19 234 ARG A CA 1
ATOM 1658 C C . ARG A 1 234 ? 0.864 2.581 19.968 1.00 94.19 234 ARG A C 1
ATOM 1660 O O . ARG A 1 234 ? 1.306 3.314 19.086 1.00 94.19 234 ARG A O 1
ATOM 1667 N N . TYR A 1 235 ? 1.109 1.273 20.008 1.00 94.31 235 TYR A N 1
ATOM 1668 C CA . TYR A 1 235 ? 1.880 0.594 18.974 1.00 94.31 235 TYR A CA 1
ATOM 1669 C C . TYR A 1 235 ? 1.222 0.731 17.597 1.00 94.31 235 TYR A C 1
ATOM 1671 O O . TYR A 1 235 ? 1.885 1.153 16.652 1.00 94.31 235 TYR A O 1
ATOM 1679 N N . LEU A 1 236 ? -0.081 0.445 17.490 1.00 94.69 236 LEU A N 1
ATOM 1680 C CA . LEU A 1 236 ? -0.835 0.575 16.240 1.00 94.69 236 LEU A CA 1
ATOM 1681 C C . LEU A 1 236 ? -0.806 2.009 15.705 1.00 94.69 236 LEU A C 1
ATOM 1683 O O . LEU A 1 236 ? -0.518 2.201 14.528 1.00 94.69 236 LEU A O 1
ATOM 1687 N N . ALA A 1 237 ? -1.024 3.014 16.560 1.00 94.50 237 ALA A N 1
ATOM 1688 C CA . ALA A 1 237 ? -0.943 4.421 16.165 1.00 94.50 237 ALA A CA 1
ATOM 1689 C C . ALA A 1 237 ? 0.446 4.782 15.616 1.00 94.50 237 ALA A C 1
ATOM 1691 O O . ALA A 1 237 ? 0.553 5.437 14.581 1.00 94.50 237 ALA A O 1
ATOM 1692 N N . CYS A 1 238 ? 1.512 4.316 16.264 1.00 92.44 238 CYS A N 1
ATOM 1693 C CA . CYS A 1 238 ? 2.875 4.624 15.844 1.00 92.44 238 CYS A CA 1
ATOM 1694 C C . CYS A 1 238 ? 3.297 3.914 14.565 1.00 92.44 238 CYS A C 1
ATOM 1696 O O . CYS A 1 238 ? 3.910 4.543 13.705 1.00 92.44 238 CYS A O 1
ATOM 1698 N N . VAL A 1 239 ? 2.945 2.638 14.399 1.00 92.12 239 VAL A N 1
ATOM 1699 C CA . VAL A 1 239 ? 3.198 1.934 13.138 1.00 92.12 239 VAL A CA 1
ATOM 1700 C C . VAL A 1 239 ? 2.378 2.561 12.013 1.00 92.12 239 VAL A C 1
ATOM 1702 O O . VAL A 1 239 ? 2.945 2.819 10.957 1.00 92.12 239 VAL A O 1
ATOM 1705 N N . ALA A 1 240 ? 1.095 2.868 12.233 1.00 90.06 240 ALA A N 1
ATOM 1706 C CA . ALA A 1 240 ? 0.255 3.520 11.229 1.00 90.06 240 ALA A CA 1
ATOM 1707 C C . ALA A 1 240 ? 0.873 4.851 10.783 1.00 90.06 240 ALA A C 1
ATOM 1709 O O . ALA A 1 240 ? 1.128 5.036 9.601 1.00 90.06 240 ALA A O 1
ATOM 1710 N N . GLY A 1 241 ? 1.229 5.737 11.718 1.00 87.12 241 GLY A N 1
ATOM 1711 C CA . GLY A 1 241 ? 1.883 7.004 11.378 1.00 87.12 241 GLY A CA 1
ATOM 1712 C C . GLY A 1 241 ? 3.211 6.832 10.629 1.00 87.12 241 GLY A C 1
ATOM 1713 O O . GLY A 1 241 ? 3.467 7.542 9.665 1.00 87.12 241 GLY A O 1
ATOM 1714 N N . ALA A 1 242 ? 4.044 5.869 11.028 1.00 85.88 242 ALA A N 1
ATOM 1715 C CA . ALA A 1 242 ? 5.358 5.639 10.419 1.00 85.88 242 ALA A CA 1
ATOM 1716 C C . ALA A 1 242 ? 5.320 4.860 9.086 1.00 85.88 242 ALA A C 1
ATOM 1718 O O . ALA A 1 242 ? 6.343 4.738 8.408 1.00 85.88 242 ALA A O 1
ATOM 1719 N N . THR A 1 243 ? 4.161 4.314 8.720 1.00 78.88 243 THR A N 1
ATOM 1720 C CA . THR A 1 243 ? 3.918 3.619 7.445 1.00 78.88 243 THR A CA 1
ATOM 1721 C C . THR A 1 243 ? 3.016 4.428 6.514 1.00 78.88 243 THR A C 1
ATOM 1723 O O . THR A 1 243 ? 2.448 3.861 5.589 1.00 78.88 243 THR A O 1
ATOM 1726 N N . ASP A 1 244 ? 2.870 5.736 6.755 1.00 80.25 244 ASP A N 1
ATOM 1727 C CA . ASP A 1 244 ? 1.956 6.612 6.010 1.00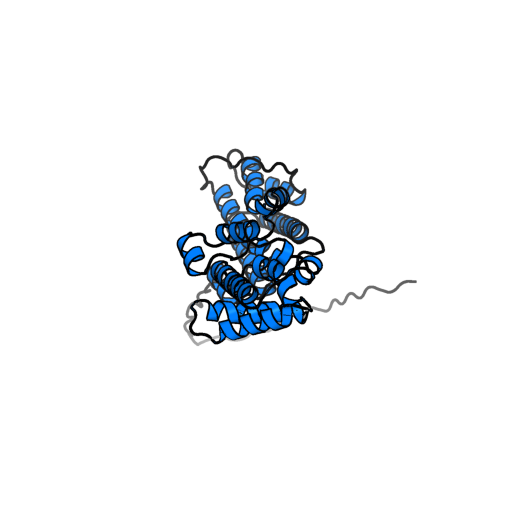 80.25 244 ASP A CA 1
ATOM 1728 C C . ASP A 1 244 ? 0.514 6.067 5.969 1.00 80.25 244 ASP A C 1
ATOM 1730 O O . ASP A 1 244 ? -0.203 6.199 4.981 1.00 80.25 244 ASP A O 1
ATOM 1734 N N . TYR A 1 245 ? 0.085 5.476 7.088 1.00 78.38 245 TYR A N 1
ATOM 1735 C CA . TYR A 1 245 ? -1.219 4.849 7.300 1.00 78.38 245 TYR A CA 1
ATOM 1736 C C . TYR A 1 245 ? -1.488 3.673 6.364 1.00 78.38 245 TYR A C 1
ATOM 1738 O O . TYR A 1 245 ? -2.604 3.526 5.861 1.00 78.38 245 TYR A O 1
ATOM 1746 N N . ASP A 1 246 ? -0.472 2.822 6.176 1.00 77.25 246 ASP A N 1
ATOM 1747 C CA . ASP A 1 246 ? -0.615 1.548 5.476 1.00 77.25 246 ASP A CA 1
ATOM 1748 C C . ASP A 1 246 ? -1.846 0.795 6.021 1.00 77.25 246 ASP A C 1
ATOM 1750 O O . ASP A 1 246 ? -1.908 0.478 7.221 1.00 77.25 246 ASP A O 1
ATOM 1754 N N . PRO A 1 247 ? -2.842 0.506 5.167 1.00 74.62 247 PRO A N 1
ATOM 1755 C CA . PRO A 1 247 ? -4.074 -0.134 5.597 1.00 74.62 247 PRO A CA 1
ATOM 1756 C C . PRO A 1 247 ? -3.871 -1.481 6.284 1.00 74.62 247 PRO A C 1
ATOM 1758 O O . PRO A 1 247 ? -4.684 -1.848 7.130 1.00 74.62 247 PRO A O 1
ATOM 1761 N N . VAL A 1 248 ? -2.774 -2.191 5.993 1.00 78.69 248 VAL A N 1
ATOM 1762 C CA . VAL A 1 248 ? -2.436 -3.460 6.652 1.00 78.69 248 VAL A CA 1
ATOM 1763 C C . VAL A 1 248 ? -2.411 -3.289 8.172 1.00 78.69 248 VAL A C 1
ATOM 1765 O O . VAL A 1 248 ? -2.817 -4.199 8.897 1.00 78.69 248 VAL A O 1
ATOM 1768 N N . VAL A 1 249 ? -1.986 -2.128 8.678 1.00 85.50 249 VAL A N 1
ATOM 1769 C CA . VAL A 1 249 ? -1.962 -1.838 10.118 1.00 85.50 249 VAL A CA 1
ATOM 1770 C C . VAL A 1 249 ? -3.380 -1.749 10.684 1.00 85.50 249 VAL A C 1
ATOM 1772 O O . VAL A 1 249 ? -3.663 -2.343 11.726 1.00 85.50 249 VAL A O 1
ATOM 1775 N N . VAL A 1 250 ? -4.276 -1.045 9.987 1.00 85.81 250 VAL A N 1
ATOM 1776 C CA . VAL A 1 250 ? -5.680 -0.875 10.391 1.00 85.81 250 VAL A CA 1
ATOM 1777 C C . VAL A 1 250 ? -6.427 -2.199 10.315 1.00 85.81 250 VAL A C 1
ATOM 1779 O O . VAL A 1 250 ? -7.073 -2.583 11.283 1.00 85.81 250 VAL A O 1
ATOM 1782 N N . GLU A 1 251 ? -6.299 -2.927 9.207 1.00 83.56 251 GLU A N 1
ATOM 1783 C CA . GLU A 1 251 ? -6.986 -4.200 8.968 1.00 83.56 251 GLU A CA 1
ATOM 1784 C C . GLU A 1 251 ? -6.584 -5.263 9.995 1.00 83.56 251 GLU A C 1
ATOM 1786 O O . GLU A 1 251 ? -7.442 -5.934 10.566 1.00 83.56 251 GLU A O 1
ATOM 1791 N N . ASN A 1 252 ? -5.287 -5.378 10.302 1.00 85.56 252 ASN A N 1
ATOM 1792 C CA . ASN A 1 252 ? -4.824 -6.317 11.326 1.00 85.56 252 ASN A CA 1
ATOM 1793 C C . ASN A 1 252 ? -5.216 -5.866 12.741 1.00 85.56 252 ASN A C 1
ATOM 1795 O O . ASN A 1 252 ? -5.358 -6.710 13.619 1.00 85.56 252 ASN A O 1
ATOM 1799 N N . GLY A 1 253 ? -5.399 -4.564 12.976 1.00 89.94 253 GLY A N 1
ATOM 1800 C CA . GLY 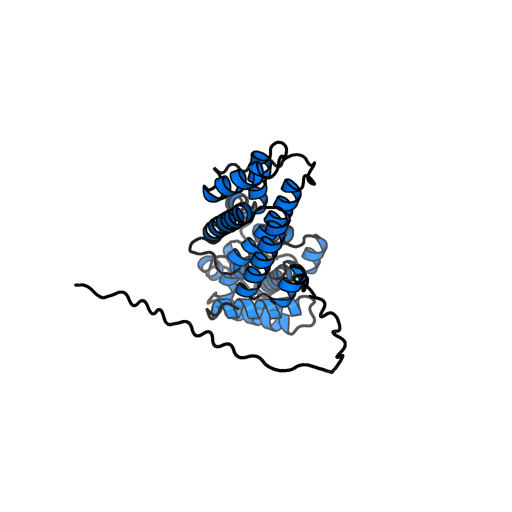A 1 253 ? -5.896 -4.035 14.246 1.00 89.94 253 GLY A CA 1
ATOM 1801 C C . GLY A 1 253 ? -7.421 -4.069 14.386 1.00 89.94 253 GLY A C 1
ATOM 1802 O O . GLY A 1 253 ? -7.928 -3.933 15.499 1.00 89.94 253 GLY A O 1
ATOM 1803 N N . LEU A 1 254 ? -8.172 -4.249 13.294 1.00 90.19 254 LEU A N 1
ATOM 1804 C CA . LEU A 1 254 ? -9.620 -4.035 13.275 1.00 90.19 254 LEU A CA 1
ATOM 1805 C C . LEU A 1 254 ? -10.363 -4.997 14.204 1.00 90.19 254 LEU A C 1
ATOM 1807 O O . LEU A 1 254 ? -11.280 -4.575 14.903 1.00 90.19 254 LEU A O 1
ATOM 1811 N N . ALA A 1 255 ? -9.919 -6.253 14.290 1.00 90.12 255 ALA A N 1
ATOM 1812 C CA . ALA A 1 255 ? -10.492 -7.241 15.202 1.00 90.12 255 ALA A CA 1
ATOM 1813 C C . ALA A 1 255 ? -10.453 -6.789 16.675 1.00 90.12 255 ALA A C 1
ATOM 1815 O O . ALA A 1 255 ? -11.381 -7.077 17.432 1.00 90.12 255 ALA A O 1
ATOM 1816 N N . LEU A 1 256 ? -9.419 -6.040 17.085 1.00 94.31 256 LEU A N 1
ATOM 1817 C CA . LEU A 1 256 ? -9.350 -5.453 18.424 1.00 94.31 256 LEU A CA 1
ATOM 1818 C C . LEU A 1 256 ? -10.437 -4.398 18.634 1.00 94.31 256 LEU A C 1
ATOM 1820 O O . LEU A 1 256 ? -11.125 -4.417 19.653 1.00 94.31 256 LEU A O 1
ATOM 1824 N N . PHE A 1 257 ? -10.594 -3.482 17.681 1.00 94.94 257 PHE A N 1
ATOM 1825 C CA . PHE A 1 257 ? -11.549 -2.378 17.793 1.00 94.94 257 PHE A CA 1
ATOM 1826 C C . PHE A 1 257 ? -13.004 -2.822 17.599 1.00 94.94 257 PHE A C 1
ATOM 1828 O O . PHE A 1 257 ? -13.898 -2.245 18.211 1.00 94.94 257 PHE A O 1
ATOM 1835 N N . ALA A 1 258 ? -13.237 -3.872 16.810 1.00 91.94 258 ALA A N 1
ATOM 1836 C CA . ALA A 1 258 ? -14.544 -4.500 16.623 1.00 91.94 258 ALA A CA 1
ATOM 1837 C C . ALA A 1 258 ? -14.951 -5.415 17.795 1.00 91.94 258 ALA A C 1
ATOM 1839 O O . ALA A 1 258 ? -16.103 -5.845 17.877 1.00 91.94 258 ALA A O 1
ATOM 1840 N N . SER A 1 259 ? -14.026 -5.721 18.711 1.00 91.38 259 SER A N 1
ATOM 1841 C CA . SER A 1 259 ? -14.291 -6.611 19.839 1.00 91.38 259 SER A CA 1
ATOM 1842 C C . SER A 1 259 ? -15.407 -6.086 20.748 1.00 91.38 259 SER A C 1
ATOM 1844 O O . SER A 1 259 ? -15.382 -4.947 21.213 1.00 91.38 259 SER A O 1
ATOM 1846 N N . LYS A 1 260 ? -16.346 -6.963 21.104 1.00 90.75 260 LYS A N 1
ATOM 1847 C CA . LYS A 1 260 ? -17.404 -6.723 22.091 1.00 90.75 260 LYS A CA 1
ATOM 1848 C C . LYS A 1 260 ? -16.835 -6.493 23.484 1.00 90.75 260 LYS A C 1
ATOM 1850 O O . LYS A 1 260 ? -17.354 -5.657 24.220 1.00 90.75 260 LYS A O 1
ATOM 1855 N N . ARG A 1 261 ? -15.795 -7.241 23.860 1.00 90.44 261 ARG A N 1
ATOM 1856 C CA . ARG A 1 261 ? -15.180 -7.123 25.186 1.00 90.44 261 ARG A CA 1
ATOM 1857 C C . ARG A 1 261 ? -14.206 -5.952 25.282 1.00 90.44 261 ARG A C 1
ATOM 1859 O O . ARG A 1 261 ? -14.205 -5.254 26.292 1.00 90.44 261 ARG A O 1
ATOM 1866 N N . HIS A 1 262 ? -13.395 -5.743 24.246 1.00 92.44 262 HIS A N 1
ATOM 1867 C CA . HIS A 1 262 ? -12.235 -4.845 24.307 1.00 92.44 262 HIS A CA 1
ATOM 1868 C C . HIS A 1 262 ? -12.380 -3.574 23.469 1.00 92.44 262 HIS A C 1
ATOM 1870 O O . HIS A 1 262 ? -11.738 -2.569 23.773 1.00 92.44 262 HIS A O 1
ATOM 1876 N N . GLY A 1 263 ? -13.236 -3.584 22.446 1.00 93.31 263 GLY A N 1
ATOM 1877 C CA . GLY A 1 263 ? -13.283 -2.553 21.409 1.00 93.31 263 GLY A CA 1
ATOM 1878 C C . GLY A 1 263 ? -13.594 -1.161 21.943 1.00 93.31 263 GLY A C 1
ATOM 1879 O O . GLY A 1 263 ? -12.895 -0.205 21.618 1.00 93.31 263 GLY A O 1
ATOM 1880 N N . ALA A 1 264 ? -14.563 -1.037 22.854 1.00 93.06 264 ALA A N 1
ATOM 1881 C CA . ALA A 1 264 ? -14.903 0.252 23.462 1.00 93.06 264 ALA A CA 1
ATOM 1882 C C . ALA A 1 264 ? -13.735 0.856 24.267 1.00 93.06 264 ALA A C 1
ATOM 1884 O O . ALA A 1 264 ? -13.516 2.068 24.238 1.00 93.06 264 ALA A O 1
ATOM 1885 N N . ALA A 1 265 ? -12.973 0.017 24.974 1.00 93.50 265 ALA A N 1
ATOM 1886 C CA . ALA A 1 265 ? -11.800 0.455 25.723 1.00 93.50 265 ALA A CA 1
ATOM 1887 C C . ALA A 1 265 ? -10.633 0.805 24.787 1.00 93.50 265 ALA A C 1
ATOM 1889 O O . ALA A 1 265 ? -9.981 1.825 24.992 1.00 93.50 265 ALA A O 1
ATOM 1890 N N . ALA A 1 266 ? -10.415 0.016 23.730 1.00 95.69 266 ALA A N 1
ATOM 1891 C CA . ALA A 1 266 ? -9.393 0.281 22.721 1.00 95.69 266 ALA A CA 1
ATOM 1892 C C . ALA A 1 266 ? -9.658 1.591 21.955 1.00 95.69 266 ALA A C 1
ATOM 1894 O O . ALA A 1 266 ? -8.748 2.401 21.785 1.00 95.69 266 ALA A O 1
ATOM 1895 N N . LEU A 1 267 ? -10.908 1.840 21.546 1.00 95.31 267 LEU A N 1
ATOM 1896 C CA . LEU A 1 267 ? -11.316 3.089 20.893 1.00 95.31 267 LEU A CA 1
ATOM 1897 C C . LEU A 1 267 ? -11.131 4.296 21.816 1.00 95.31 267 LEU A C 1
ATOM 1899 O O . LEU A 1 267 ? -10.582 5.307 21.387 1.00 95.31 267 LEU A O 1
ATOM 1903 N N . ARG A 1 268 ? -11.518 4.178 23.094 1.00 93.44 268 ARG A N 1
ATOM 1904 C CA . ARG A 1 268 ? -11.292 5.244 24.080 1.00 93.44 268 ARG A CA 1
ATOM 1905 C C . ARG A 1 268 ? -9.802 5.519 24.286 1.00 93.44 268 ARG A C 1
ATOM 1907 O O . ARG A 1 268 ? -9.409 6.676 24.263 1.00 93.44 268 ARG A O 1
ATOM 1914 N N . ALA A 1 269 ? -8.971 4.485 24.422 1.00 94.69 269 ALA A N 1
ATOM 1915 C CA . ALA A 1 269 ? -7.524 4.659 24.546 1.00 94.69 269 ALA A CA 1
ATOM 1916 C C . ALA A 1 269 ? -6.927 5.378 23.322 1.00 94.69 269 ALA A C 1
ATOM 1918 O O . ALA A 1 269 ? -6.053 6.230 23.466 1.00 94.69 269 ALA A O 1
ATOM 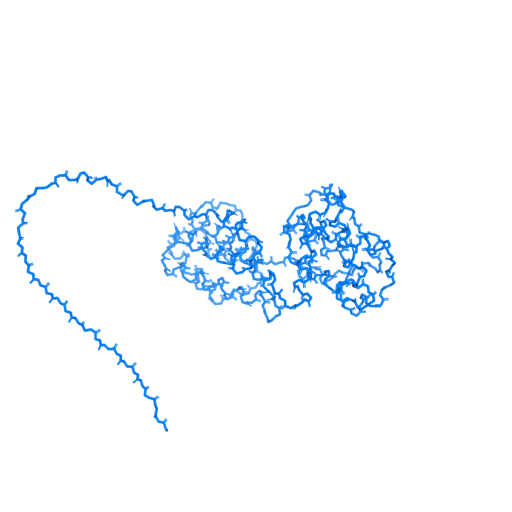1919 N N . LEU A 1 270 ? -7.430 5.081 22.120 1.00 95.19 270 LEU A N 1
ATOM 1920 C CA . LEU A 1 270 ? -6.980 5.721 20.886 1.00 95.19 270 LEU A CA 1
ATOM 1921 C C . LEU A 1 270 ? -7.425 7.190 20.811 1.00 95.19 270 LEU A C 1
ATOM 1923 O O . LEU A 1 270 ? -6.644 8.061 20.424 1.00 95.19 270 LEU A O 1
ATOM 1927 N N . GLU A 1 271 ? -8.658 7.479 21.226 1.00 94.62 271 GLU A N 1
ATOM 1928 C CA . GLU A 1 271 ? -9.183 8.840 21.339 1.00 94.62 271 GLU A CA 1
ATOM 1929 C C . GLU A 1 271 ? -8.399 9.669 22.373 1.00 94.62 271 GLU A C 1
ATOM 1931 O O . GLU A 1 271 ? -8.009 10.804 22.090 1.00 94.62 271 GLU A O 1
ATOM 1936 N N . ASP A 1 272 ? -8.129 9.099 23.549 1.00 92.25 272 ASP A N 1
ATOM 1937 C CA . ASP A 1 272 ? -7.382 9.747 24.629 1.00 92.25 272 ASP A CA 1
ATOM 1938 C C . ASP A 1 272 ? -5.924 10.004 24.220 1.00 92.25 272 ASP A C 1
ATOM 1940 O O . ASP A 1 272 ? -5.401 11.101 24.439 1.00 92.25 272 ASP A O 1
ATOM 1944 N N . LEU A 1 273 ? -5.288 9.049 23.529 1.00 94.25 273 LEU A N 1
ATOM 1945 C CA . LEU A 1 273 ? -3.969 9.241 22.924 1.00 94.25 273 LEU A CA 1
ATOM 1946 C C . LEU A 1 273 ? -3.985 10.405 21.925 1.00 94.25 273 LEU A C 1
ATOM 1948 O O . LEU A 1 273 ? -3.091 11.252 21.952 1.00 94.25 273 LEU A O 1
ATOM 1952 N N . GLY A 1 274 ? -5.031 10.503 21.101 1.00 91.56 274 GLY A N 1
ATOM 1953 C CA . GLY A 1 274 ? -5.213 11.587 20.138 1.00 91.56 274 GLY A CA 1
ATOM 1954 C C . GLY A 1 274 ? -5.380 12.981 20.758 1.00 91.56 274 GLY A C 1
ATOM 1955 O O . GLY A 1 274 ? -5.120 13.978 20.079 1.00 91.56 274 GLY A O 1
ATOM 1956 N N . LYS A 1 275 ? -5.783 13.066 22.031 1.00 91.62 275 LYS A N 1
ATOM 1957 C CA . LYS A 1 275 ? -5.907 14.316 22.809 1.00 91.62 275 LYS A CA 1
ATOM 1958 C C . LYS A 1 275 ? -4.661 14.639 23.639 1.00 91.62 275 LYS A C 1
ATOM 1960 O O . LYS A 1 275 ? -4.584 15.715 24.228 1.00 91.62 275 LYS A O 1
ATOM 1965 N N . SER A 1 276 ? -3.713 13.711 23.723 1.00 92.38 276 SER A N 1
ATOM 1966 C CA . SER A 1 276 ? -2.507 13.863 24.534 1.00 92.38 276 SER A CA 1
ATOM 1967 C C . SER A 1 276 ? -1.433 14.718 23.844 1.00 92.38 276 SER A C 1
ATOM 1969 O O . SER A 1 276 ? -1.526 15.033 22.658 1.00 92.38 276 SER A O 1
ATOM 1971 N N . ALA A 1 277 ? -0.384 15.067 24.594 1.00 86.62 277 ALA A N 1
ATOM 1972 C CA . ALA A 1 277 ? 0.828 15.702 24.066 1.00 86.62 277 ALA A CA 1
ATOM 1973 C C . ALA A 1 277 ? 1.863 14.686 23.536 1.00 86.62 277 AL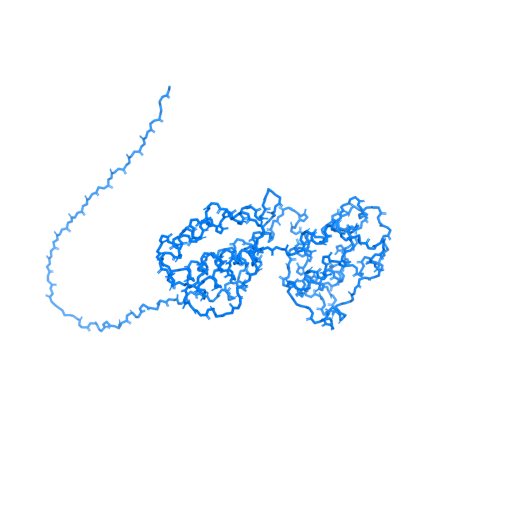A A C 1
ATOM 1975 O O . ALA A 1 277 ? 3.012 15.046 23.283 1.00 86.62 277 ALA A O 1
ATOM 1976 N N . ASP A 1 278 ? 1.488 13.409 23.422 1.00 88.44 278 ASP A N 1
ATOM 1977 C CA . ASP A 1 278 ? 2.366 12.351 22.929 1.00 88.44 278 ASP A CA 1
ATOM 1978 C C . ASP A 1 278 ? 2.727 12.581 21.447 1.00 88.44 278 ASP A C 1
ATOM 1980 O O . ASP A 1 278 ? 1.856 12.991 20.672 1.00 88.44 278 ASP A O 1
ATOM 1984 N N . PRO A 1 279 ? 3.964 12.283 21.002 1.00 79.69 279 PRO A N 1
ATOM 1985 C CA . PRO A 1 279 ? 4.327 12.341 19.584 1.00 79.69 279 PRO A CA 1
ATOM 1986 C C . PRO A 1 279 ? 3.402 11.522 18.668 1.00 79.69 279 PRO A C 1
ATOM 1988 O O . PRO A 1 279 ? 3.219 11.866 17.503 1.00 79.69 279 PRO A O 1
ATOM 1991 N N . ALA A 1 280 ? 2.778 10.465 19.192 1.00 85.75 280 ALA A N 1
ATOM 1992 C CA . ALA A 1 280 ? 1.825 9.633 18.469 1.00 85.75 280 ALA A CA 1
ATOM 1993 C C . ALA A 1 280 ? 0.424 10.254 18.331 1.00 85.75 280 ALA A C 1
ATOM 1995 O O . ALA A 1 280 ? -0.422 9.677 17.649 1.00 85.75 280 ALA A O 1
ATOM 1996 N N . ALA A 1 281 ? 0.136 11.395 18.969 1.00 89.00 281 ALA A N 1
ATOM 1997 C CA . ALA A 1 281 ? -1.220 11.934 19.070 1.00 89.00 281 ALA A CA 1
ATOM 1998 C C . ALA A 1 281 ? -1.850 12.240 17.701 1.00 89.00 281 ALA A C 1
ATOM 2000 O O . ALA A 1 281 ? -3.027 11.958 17.482 1.00 89.00 281 ALA A O 1
ATOM 2001 N N . GLU A 1 282 ? -1.087 12.778 16.744 1.00 84.69 282 GLU A N 1
ATOM 2002 C CA . GLU A 1 282 ? -1.612 13.001 15.391 1.00 84.69 282 GLU A CA 1
ATOM 2003 C C . GLU A 1 282 ? -1.941 11.689 14.678 1.00 84.69 282 GLU A C 1
ATOM 2005 O O . GLU A 1 282 ? -3.027 11.548 14.111 1.00 84.69 282 GLU A O 1
ATOM 2010 N N . ALA A 1 283 ? -1.042 10.708 14.764 1.00 90.62 283 ALA A N 1
ATOM 2011 C CA . ALA A 1 283 ? -1.268 9.396 14.182 1.00 90.62 283 ALA A CA 1
ATOM 2012 C C . ALA A 1 283 ? -2.461 8.679 14.817 1.00 90.62 283 ALA A C 1
ATOM 2014 O O . ALA A 1 283 ? -3.265 8.092 14.099 1.00 90.62 283 ALA A O 1
ATOM 2015 N N . ALA A 1 284 ? -2.648 8.825 16.128 1.00 94.06 284 ALA A N 1
ATOM 2016 C CA . ALA A 1 284 ? -3.801 8.302 16.841 1.00 94.06 284 ALA A CA 1
ATOM 2017 C C . ALA A 1 284 ? -5.119 8.927 16.364 1.00 94.06 284 ALA A C 1
ATOM 2019 O O . ALA A 1 284 ? -6.080 8.199 16.130 1.00 94.06 284 ALA A O 1
ATOM 2020 N N . ARG A 1 285 ? -5.169 10.251 16.143 1.00 91.56 285 ARG A N 1
ATOM 2021 C CA . ARG A 1 285 ? -6.369 10.921 15.602 1.00 91.56 285 ARG A CA 1
ATOM 2022 C C . ARG A 1 285 ? -6.744 10.395 14.218 1.00 91.56 285 ARG A C 1
ATOM 2024 O O . ARG A 1 285 ? -7.916 10.111 13.976 1.00 91.56 285 ARG A O 1
ATOM 2031 N N . ARG A 1 286 ? -5.763 10.259 13.320 1.00 91.38 286 ARG A N 1
ATOM 2032 C CA . ARG A 1 286 ? -6.005 9.756 11.958 1.00 91.38 286 ARG A CA 1
ATOM 2033 C C . ARG A 1 286 ? -6.393 8.278 11.959 1.00 91.38 286 ARG A C 1
ATOM 2035 O O . ARG A 1 286 ? -7.382 7.918 11.329 1.00 91.38 286 ARG A O 1
ATOM 2042 N N . LEU A 1 287 ? -5.692 7.451 12.737 1.00 93.25 287 LEU A N 1
ATOM 2043 C CA . LEU A 1 287 ? -6.034 6.039 12.911 1.00 93.25 287 LEU A CA 1
ATOM 2044 C C . LEU A 1 287 ? -7.445 5.874 13.494 1.00 93.25 287 LEU A C 1
ATOM 2046 O O . LEU A 1 287 ? -8.203 5.031 13.031 1.00 93.25 287 LEU A O 1
ATOM 2050 N N . HIS A 1 288 ? -7.834 6.704 14.466 1.00 93.44 288 HIS A N 1
ATOM 2051 C CA . HIS A 1 288 ? -9.180 6.679 15.039 1.00 93.44 288 HIS A CA 1
ATOM 2052 C C . HIS A 1 288 ? -10.252 6.964 13.985 1.00 93.44 288 HIS A C 1
ATOM 2054 O O . HIS A 1 288 ? -11.251 6.250 13.926 1.00 93.44 288 HIS A O 1
ATOM 2060 N N . ALA A 1 289 ? -10.035 7.966 13.127 1.00 88.75 289 ALA A N 1
ATOM 2061 C CA . ALA A 1 289 ? -10.944 8.263 12.024 1.00 88.75 289 ALA A CA 1
ATOM 2062 C C . ALA A 1 289 ? -11.060 7.082 11.045 1.00 88.75 289 ALA A C 1
ATOM 2064 O O . ALA A 1 289 ? -12.176 6.695 10.708 1.00 88.75 289 ALA A O 1
ATOM 2065 N N . GLN A 1 290 ? -9.937 6.462 10.662 1.00 88.06 290 GLN A N 1
ATOM 2066 C CA . GLN A 1 290 ? -9.929 5.283 9.789 1.00 88.06 290 GLN A CA 1
ATOM 2067 C C . GLN A 1 290 ? -10.685 4.108 10.413 1.00 88.06 290 GLN A C 1
ATOM 2069 O O . GLN A 1 290 ? -11.593 3.567 9.791 1.00 88.06 290 GLN A O 1
ATOM 2074 N N . VAL A 1 291 ? -10.363 3.740 11.656 1.00 91.75 291 VAL A N 1
ATOM 2075 C CA . VAL A 1 291 ? -11.031 2.639 12.365 1.00 91.75 291 VAL A CA 1
ATOM 2076 C C . VAL A 1 291 ? -12.538 2.874 12.438 1.00 91.75 291 VAL A C 1
ATOM 2078 O O . VAL A 1 291 ? -13.305 1.957 12.162 1.00 91.75 291 VAL A O 1
ATOM 2081 N N . ARG A 1 292 ? -12.983 4.096 12.757 1.00 90.38 292 ARG A N 1
ATOM 2082 C CA . ARG A 1 292 ? -14.416 4.419 12.764 1.00 90.38 292 ARG A CA 1
ATOM 2083 C C . ARG A 1 292 ? -15.050 4.267 11.388 1.00 90.38 292 ARG A C 1
ATOM 2085 O O . ARG A 1 292 ? -16.108 3.662 11.299 1.00 90.38 292 ARG A O 1
ATOM 2092 N N . ALA A 1 293 ? -14.390 4.742 10.335 1.00 82.50 293 ALA A N 1
ATOM 2093 C CA . ALA A 1 293 ? -14.866 4.586 8.964 1.00 82.50 293 ALA A CA 1
ATOM 2094 C C . ALA A 1 293 ? -15.081 3.094 8.617 1.00 82.50 293 ALA A C 1
ATOM 2096 O O . ALA A 1 293 ? -16.167 2.702 8.183 1.00 82.50 293 ALA A O 1
ATOM 2097 N N . TYR A 1 294 ? -14.098 2.241 8.937 1.00 81.81 294 TYR A N 1
ATOM 2098 C CA . TYR A 1 294 ? -14.196 0.786 8.766 1.00 81.81 294 TYR A CA 1
ATOM 2099 C C . TYR A 1 294 ? -15.350 0.164 9.563 1.00 81.81 294 TYR A C 1
ATOM 2101 O O . TYR A 1 294 ? -16.096 -0.648 9.019 1.00 81.81 294 TYR A O 1
ATOM 2109 N N . LEU A 1 295 ? -15.514 0.537 10.836 1.00 84.06 295 LEU A N 1
ATOM 2110 C CA . LEU A 1 295 ? -16.572 -0.006 11.696 1.00 84.06 295 LEU A CA 1
ATOM 2111 C C . LEU A 1 295 ? -17.974 0.449 11.270 1.00 84.06 295 LEU A C 1
ATOM 2113 O O . LEU A 1 295 ? -18.918 -0.335 11.338 1.00 84.06 295 LEU A O 1
ATOM 2117 N N . ASP A 1 296 ? -18.106 1.691 10.807 1.00 82.25 296 ASP A N 1
ATOM 2118 C CA . ASP A 1 296 ? -19.374 2.273 10.361 1.00 82.25 296 ASP A CA 1
ATOM 2119 C C . ASP A 1 296 ? -19.751 1.816 8.931 1.00 82.25 296 ASP A C 1
ATOM 2121 O O . ASP A 1 296 ? -20.817 2.165 8.426 1.00 82.25 296 ASP A O 1
ATOM 2125 N N . GLY A 1 297 ? -18.894 1.031 8.261 1.00 62.59 297 GLY A N 1
ATOM 2126 C CA . GLY A 1 297 ? -19.111 0.566 6.886 1.00 62.59 297 GLY A CA 1
ATOM 2127 C C . GLY A 1 297 ? -19.020 1.683 5.841 1.00 62.59 297 GLY A C 1
ATOM 2128 O O . GLY A 1 297 ? -19.498 1.525 4.717 1.00 62.59 297 GLY A O 1
ATOM 2129 N N . THR A 1 298 ? -18.413 2.813 6.206 1.00 42.84 298 THR A N 1
ATOM 2130 C CA . THR A 1 298 ? -18.206 3.962 5.323 1.00 42.84 298 THR A CA 1
ATOM 2131 C C . THR A 1 298 ? -16.729 3.970 4.951 1.00 42.84 298 THR A C 1
ATOM 2133 O O . THR A 1 298 ? -15.915 4.264 5.820 1.00 42.84 298 THR A O 1
ATOM 2136 N N . PRO A 1 299 ? -16.323 3.621 3.719 1.00 43.50 299 PRO A N 1
ATOM 2137 C CA . PRO A 1 299 ? -14.917 3.733 3.351 1.00 43.50 299 PRO A CA 1
ATOM 2138 C C . PRO A 1 299 ? -14.512 5.211 3.428 1.00 43.50 299 PRO A C 1
ATOM 2140 O O . PRO A 1 299 ? -15.118 6.052 2.760 1.00 43.50 299 PRO A O 1
ATOM 2143 N N . GLY A 1 300 ? -13.564 5.511 4.320 1.00 43.44 300 GLY A N 1
ATOM 2144 C CA . GLY A 1 300 ? -12.916 6.819 4.443 1.00 43.44 300 GLY A CA 1
ATOM 2145 C C . GLY A 1 300 ? -11.869 7.036 3.364 1.00 43.44 300 GLY A C 1
ATOM 2146 O O . GLY A 1 300 ? -11.296 6.027 2.896 1.00 43.44 300 GLY A O 1
#

Nearest PDB structures (foldseek):
  7azv-assembly1_B  TM=2.860E-01  e=1.966E+00  Shigella flexneri

Foldseek 3Di:
DDDDDDDDDDDDDDDDDDDDDDDDPDDPDPPPPPPPPPPDLVVQCVVCVPVLVSLLVSLVVLLLVLLVVQADPVLSVLLVVLLVVVLCVQCDPPNPSLSNNVSSVLSSVLSNVLSCQQVVVDPDDAADADPDDRDPSLVVSQVRSCVVGVGVVSSSSSNSSCVSNDDPQPPVLVPDDQDPDLPDDDALVVLVVVVDAAPRLVSVCSNRPPQLQQDLVSLQVDPDDLVSLLRLLRNLLSSCVRNVNNCSSLNSNLSQLPHPVRNVSSLVSLCVCLVDPDPSNVSSVVSSVCSVCVVVVHHD

Sequence (300 aa):
MRLRRYVSLLGLALAACGGGSPGATASQAPVADQEQAAPDYAACRDAAGGTPSAMIACADAEIARVGSAVDSPEAAAAFQAALQQLGDAYAGPDGGQAAQVTFADRAVRLARRRAELLAGAVTGKAPLPSSGTPHPAWSRSRDLSCREHPVPRCAARYDALLALLDTPAKEAAMTRPAPASGLPLPTCAQLHAEGKVGSALADAFYARYPKSLAGEQSVEAMPLDAAALDNVVRYLACVAGATDYDPVVVENGLALFASKRHGAAALRALEDLGKSADPAAEAARRLHAQVRAYLDGTPG

Secondary structure (DSSP, 8-state):
-------------------------------------PPPHHHHHHHTTT-HHHHHHHHHHHHHHHHHTTS-HHHHHHHHHHHHHHHHHHHTTT--HHHHHHHHHHHHHHHHHHHHHHTT---SPPPPPPSSPPPHHHHHHHHHHHHHS--TTHHHHHHGGGGGT--HHHHHSSSSPPPTT--SPPPHHHHHHTT--THHHHHHHHHHS-HHHHSHHHHHHS---HHHHHHHHHHHHHHHHHTTT-HHHHHHHHHHHT-TTTHHHHHHHHHHHHHSSSTTHHHHHHHHHHHHHHHTT---

Radius of gyration: 26.19 Å; Cα contacts (8 Å, |Δi|>4): 308; chains: 1; bounding box: 63×68×77 Å

pLDDT: mean 76.37, std 19.64, range [30.91, 96.75]

Organism: NCBI:txid1428314